Protein AF-A0A376W446-F1 (afdb_monomer_lite)

Radius of gyration: 25.81 Å; chains: 1; bounding box: 66×71×64 Å

InterPro domains:
  IPR004338 Ion-translocating oxidoreductase NqrB/RnfD [PF03116] (1-230)
  IPR004338 Ion-translocating oxidoreductase NqrB/RnfD [PTHR30578] (1-230)
  IPR011303 Ion-translocating oxidoreductase complex subunit RnfD, bacterial [TIGR01946] (1-230)

Secondary structure (DSSP, 8-state):
-HHHHHHIIIIITTGGGTSTT--SS-HHHHHHHHHHHH-HHHHS--PPPTTT-SS---HHHHHHHHHHSB-TT--BTTTTT-SSTT---SSHHHHHHHHHHTT--HHHHTTSGGG-STTTSTTHHHHHHHHHHHHHHHHHTTSS-THHHHHHHHHHHHHHHHHHHH-TTTS--HHHHHHSTTHHHIIIIITT-TTTS-SSHHHHHHHHHHHHHHHHHHHHHSSSS--TTT------THHHHHHHHHHHTTS-HHHHHHHHHT-HHHHHHHHHHHHHHTTSS------------

Foldseek 3Di:
DVVQLVCQLPVVQAVVQPHPLRGLARSNLRSVVVCCVVPVVVVWDAQDPPVQFPDDADPQQVVCCVPPQAGPVRDGPVNSRPRPPQQDTPKLLVSQQVCVVVVDWSVVSCPDQQNVDDQAGDPLQVVQVVLQVVLVVCVVVVVFDPLQLVLLLVLLLVLLCVVCVVCVRQGDHSSNSCRMDCSSVLSRPRQRPPSNAAPDSVSSNVLSNQLSVQQNCCSRPNPDPGRSSVRRDRSPCNVVVVVVVVVLVPDDPVVNVVVCVPDPVNVVPVVVVVVVVVVVPPPDDDDDDDDDD

Sequence (293 aa):
MVVLGTVFAVIIAKQLYGGLGQNPFNPAMIGYVVLLISFPVQMTSWLPPHEIAVNIPGFIDAIQVIFSGHTTSGGDMNTLRLGIDGISQATPLDTFKTSVRAGHSVEEIMQYPIYSGILAGAGWQWVNLAWLAGGVWLLWQKAIRWHIPLSFLVTLALCATLGWLFSPDTLAAPQIHLLSGATMLGAFFILTDPVTASTTNRGRLIFGALAGLLVWMIRSFGGYPDGVAFCRPAGEHHGSSDRLLHASARLRPSQRVNHAENYPKTRHYVGALCSGFNRVNCGHQPDDQNDNC

Structure (mmCIF, N/CA/C/O backbone):
data_AF-A0A376W446-F1
#
_entry.id   AF-A0A376W446-F1
#
loop_
_atom_site.group_PDB
_atom_site.id
_atom_site.type_symbol
_atom_site.label_atom_id
_atom_site.label_alt_id
_atom_site.label_comp_id
_atom_site.label_asym_id
_atom_site.label_entity_id
_atom_site.label_seq_id
_atom_site.pdbx_PDB_ins_code
_atom_site.Cartn_x
_atom_site.Cartn_y
_atom_site.Cartn_z
_atom_site.occupancy
_atom_site.B_iso_or_equiv
_atom_site.auth_seq_id
_atom_site.auth_comp_id
_atom_site.auth_asym_id
_atom_site.auth_atom_id
_atom_site.pdbx_PDB_model_num
ATOM 1 N N . MET A 1 1 ? 18.626 3.488 6.228 1.00 82.31 1 MET A N 1
ATOM 2 C CA . MET A 1 1 ? 17.169 3.729 6.097 1.00 82.31 1 MET A CA 1
ATOM 3 C C . MET A 1 1 ? 16.350 3.066 7.193 1.00 82.31 1 MET A C 1
ATOM 5 O O . MET A 1 1 ? 15.625 3.781 7.869 1.00 82.31 1 MET A O 1
ATOM 9 N N . VAL A 1 2 ? 16.501 1.758 7.444 1.00 84.31 2 VAL A N 1
ATOM 10 C CA . VAL A 1 2 ? 15.697 1.036 8.457 1.00 84.31 2 VAL A CA 1
ATOM 11 C C . VAL A 1 2 ? 15.763 1.679 9.847 1.00 84.31 2 VAL A C 1
ATOM 13 O O . VAL A 1 2 ? 14.719 1.968 10.416 1.00 84.31 2 VAL A O 1
ATOM 16 N N . VAL A 1 3 ? 16.964 1.981 10.357 1.00 89.38 3 VAL A N 1
ATOM 17 C CA . VAL A 1 3 ? 17.146 2.617 11.680 1.00 89.38 3 VAL A CA 1
ATOM 18 C C . VAL A 1 3 ? 16.434 3.968 11.770 1.00 89.38 3 VAL A C 1
ATOM 20 O O . VAL A 1 3 ? 15.767 4.264 12.751 1.00 89.38 3 VAL A O 1
ATOM 23 N N . LEU A 1 4 ? 16.538 4.790 10.728 1.00 88.88 4 LEU A N 1
ATOM 24 C CA . LEU A 1 4 ? 15.903 6.104 10.711 1.00 88.88 4 LEU A CA 1
ATOM 25 C C . LEU A 1 4 ? 14.373 5.965 10.653 1.00 88.88 4 LEU A C 1
ATOM 27 O O . LEU A 1 4 ? 13.668 6.600 11.431 1.00 88.88 4 LEU A O 1
ATOM 31 N N . GLY A 1 5 ? 13.858 5.059 9.817 1.00 87.06 5 GLY A N 1
ATOM 32 C CA . GLY A 1 5 ? 12.426 4.762 9.745 1.00 87.06 5 GLY A CA 1
ATOM 33 C C . GLY A 1 5 ? 11.851 4.246 11.066 1.00 87.06 5 GLY A C 1
ATOM 34 O O . GLY A 1 5 ? 10.783 4.693 11.482 1.00 87.06 5 GLY A O 1
ATOM 35 N N . THR A 1 6 ? 12.563 3.353 11.765 1.00 89.00 6 THR A N 1
ATOM 36 C CA . THR A 1 6 ? 12.122 2.835 13.070 1.00 89.00 6 THR A CA 1
ATOM 37 C C . THR A 1 6 ? 12.179 3.902 14.157 1.00 89.00 6 THR A C 1
ATOM 39 O O . THR A 1 6 ? 11.256 3.979 14.965 1.00 89.00 6 THR A O 1
ATOM 42 N N . VAL A 1 7 ? 13.195 4.767 14.156 1.00 92.00 7 VAL A N 1
ATOM 43 C CA . VAL A 1 7 ? 13.292 5.903 15.084 1.00 92.00 7 VAL A CA 1
ATOM 44 C C . VAL A 1 7 ? 12.100 6.847 14.918 1.00 92.00 7 VAL A C 1
ATOM 46 O O . VAL A 1 7 ? 11.432 7.156 15.903 1.00 92.00 7 VAL A O 1
ATOM 49 N N . PHE A 1 8 ? 11.760 7.245 13.690 1.00 87.50 8 PHE A N 1
ATOM 50 C CA . PHE A 1 8 ? 10.596 8.105 13.446 1.00 87.50 8 PHE A CA 1
ATOM 51 C C . PHE A 1 8 ? 9.272 7.409 13.793 1.00 87.50 8 PHE A C 1
ATOM 53 O O . PHE A 1 8 ? 8.418 8.003 14.455 1.00 87.50 8 PHE A O 1
ATOM 60 N N . ALA A 1 9 ? 9.112 6.138 13.417 1.00 86.19 9 ALA A N 1
ATOM 61 C CA . ALA A 1 9 ? 7.920 5.362 13.748 1.00 86.19 9 ALA A CA 1
ATOM 62 C C . ALA A 1 9 ? 7.725 5.210 15.267 1.00 86.19 9 ALA A C 1
ATOM 64 O O . ALA A 1 9 ? 6.616 5.336 15.777 1.00 86.19 9 ALA A O 1
ATOM 65 N N . VAL A 1 10 ? 8.789 4.932 16.020 1.00 87.12 10 VAL A N 1
ATOM 66 C CA . VAL A 1 10 ? 8.673 4.667 17.458 1.00 87.12 10 VAL A CA 1
ATOM 67 C C . VAL A 1 10 ? 8.651 5.964 18.256 1.00 87.12 10 VAL A C 1
ATOM 69 O O . VAL A 1 10 ? 7.738 6.164 19.051 1.00 87.12 10 VAL A O 1
ATOM 72 N N . ILE A 1 11 ? 9.621 6.854 18.063 1.00 88.25 11 ILE A N 1
ATOM 73 C CA . ILE A 1 11 ? 9.775 8.040 18.914 1.00 88.25 11 ILE A CA 1
ATOM 74 C C . ILE A 1 11 ? 8.699 9.076 18.582 1.00 88.25 11 ILE A C 1
ATOM 76 O O . ILE A 1 11 ? 7.951 9.494 19.465 1.00 88.25 11 ILE A O 1
ATOM 80 N N . ILE A 1 12 ? 8.574 9.446 17.307 1.00 84.44 12 ILE A N 1
ATOM 81 C CA . ILE A 1 12 ? 7.689 10.541 16.894 1.00 84.44 12 ILE A CA 1
ATOM 82 C C . ILE A 1 12 ? 6.244 10.064 16.783 1.00 84.44 12 ILE A C 1
ATOM 84 O O . ILE A 1 12 ? 5.348 10.661 17.369 1.00 84.44 12 ILE A O 1
ATOM 88 N N . ALA A 1 13 ? 5.999 8.969 16.063 1.00 81.50 13 ALA A N 1
ATOM 89 C CA . ALA A 1 13 ? 4.628 8.557 15.773 1.00 81.50 13 ALA A CA 1
ATOM 90 C C . ALA A 1 13 ? 3.937 7.801 16.922 1.00 81.50 13 ALA A C 1
ATOM 92 O O . ALA A 1 13 ? 2.707 7.769 16.968 1.00 81.50 13 ALA A O 1
ATOM 93 N N . LYS A 1 14 ? 4.697 7.193 17.844 1.00 82.69 14 LYS A N 1
ATOM 94 C CA . LYS A 1 14 ? 4.145 6.398 18.955 1.00 82.69 14 LYS A CA 1
ATOM 95 C C . LYS A 1 14 ? 4.403 7.011 20.332 1.00 82.69 14 LYS A C 1
ATOM 97 O O . LYS A 1 14 ? 3.458 7.179 21.098 1.00 82.69 14 LYS A O 1
ATOM 102 N N . GLN A 1 15 ? 5.649 7.330 20.686 1.00 84.50 15 GLN A N 1
ATOM 103 C CA . GLN A 1 15 ? 5.955 7.771 22.057 1.00 84.50 15 GLN A CA 1
ATOM 104 C C . GLN A 1 15 ? 5.449 9.187 22.358 1.00 84.50 15 GLN A C 1
ATOM 106 O O . GLN A 1 15 ? 4.972 9.431 23.464 1.00 84.50 15 GLN A O 1
ATOM 111 N N . LEU A 1 16 ? 5.450 10.090 21.373 1.00 83.12 16 LEU A N 1
ATOM 112 C CA . LEU A 1 16 ? 4.978 11.469 21.553 1.00 83.12 16 LEU A CA 1
ATOM 113 C C . LEU A 1 16 ? 3.492 11.560 21.956 1.00 83.12 16 LEU A C 1
ATOM 115 O O . LEU A 1 16 ? 3.094 12.492 22.649 1.00 83.12 16 LEU A O 1
ATOM 119 N N . TYR A 1 17 ? 2.682 10.566 21.581 1.00 76.44 17 TYR A N 1
ATOM 120 C CA . TYR A 1 17 ? 1.242 10.519 21.863 1.00 76.44 17 TYR A CA 1
ATOM 121 C C . TYR A 1 17 ? 0.873 9.690 23.105 1.00 76.44 17 TYR A C 1
ATOM 123 O O . TYR A 1 17 ? -0.304 9.420 23.338 1.00 76.44 17 TYR A O 1
ATOM 131 N N . GLY A 1 18 ? 1.854 9.297 23.924 1.00 71.56 18 GLY A N 1
ATOM 132 C CA . GLY A 1 18 ? 1.611 8.564 25.171 1.00 71.56 18 GLY A CA 1
ATOM 133 C C . GLY A 1 18 ? 1.673 7.038 25.049 1.00 71.56 18 GLY A C 1
ATOM 134 O O . GLY A 1 18 ? 1.246 6.337 25.964 1.00 71.56 18 GLY A O 1
ATOM 135 N N . GLY A 1 19 ? 2.225 6.501 23.954 1.00 74.56 19 GLY A N 1
ATOM 136 C CA . GLY A 1 19 ? 2.591 5.088 23.847 1.00 74.56 19 GLY A CA 1
ATOM 137 C C . GLY A 1 19 ? 1.508 4.167 23.268 1.00 74.56 19 GLY A C 1
ATOM 138 O O . GLY A 1 19 ? 0.759 4.521 22.362 1.00 74.56 19 GLY A O 1
ATOM 139 N N . LEU A 1 20 ? 1.479 2.904 23.713 1.00 69.25 20 LEU A N 1
ATOM 140 C CA . LEU A 1 20 ? 0.630 1.861 23.118 1.00 69.25 20 LEU A CA 1
ATOM 141 C C . LEU A 1 20 ? -0.869 2.154 23.321 1.00 69.25 20 LEU A C 1
ATOM 143 O O . LEU A 1 20 ? -1.362 2.155 24.443 1.00 69.25 20 LEU A O 1
ATOM 147 N N . GLY A 1 21 ? -1.602 2.338 22.218 1.00 64.44 21 GLY A N 1
ATOM 148 C CA . GLY A 1 21 ? -3.068 2.444 22.215 1.00 64.44 21 GLY A CA 1
ATOM 149 C C . GLY A 1 21 ? -3.639 3.866 22.189 1.00 64.44 21 GLY A C 1
ATOM 150 O O . GLY A 1 21 ? -4.860 4.006 22.172 1.00 64.44 21 GLY A O 1
ATOM 151 N N . GLN A 1 22 ? -2.794 4.903 22.156 1.00 68.94 22 GLN A N 1
ATOM 152 C CA . GLN A 1 22 ? -3.200 6.310 21.971 1.00 68.94 22 GLN A CA 1
ATOM 153 C C . GLN A 1 22 ? -2.717 6.900 20.633 1.00 68.94 22 GLN A C 1
ATOM 155 O O . GLN A 1 22 ? -2.776 8.109 20.425 1.00 68.94 22 GLN A O 1
ATOM 160 N N . ASN A 1 23 ? -2.245 6.056 19.710 1.00 71.19 23 ASN A N 1
ATOM 161 C CA . ASN A 1 23 ? -1.677 6.518 18.446 1.00 71.19 23 ASN A CA 1
ATOM 162 C C . ASN A 1 23 ? -2.791 6.990 17.496 1.00 71.19 23 ASN A C 1
ATOM 164 O O . ASN A 1 23 ? -3.633 6.172 17.118 1.00 71.19 23 ASN A O 1
ATOM 168 N N . PRO A 1 24 ? -2.784 8.261 17.052 1.00 68.56 24 PRO A N 1
ATOM 169 C CA . PRO A 1 24 ? -3.779 8.759 16.098 1.00 68.56 24 PRO A CA 1
ATOM 170 C C . PRO A 1 24 ? -3.654 8.111 14.704 1.00 68.56 24 PRO A C 1
ATOM 172 O O . PRO A 1 24 ? -4.623 8.058 13.948 1.00 68.56 24 PRO A O 1
ATOM 175 N N . PHE A 1 25 ? -2.473 7.582 14.369 1.00 74.06 25 PHE A N 1
ATOM 176 C CA . PHE A 1 25 ? -2.138 6.994 13.068 1.00 74.06 25 PHE A CA 1
ATOM 177 C C . PHE A 1 25 ? -1.326 5.704 13.221 1.00 74.06 25 PHE A C 1
ATOM 179 O O . PHE A 1 25 ? -0.836 5.407 14.311 1.00 74.06 25 PHE A O 1
ATOM 186 N N . ASN A 1 26 ? -1.128 4.958 12.121 1.00 81.19 26 ASN A N 1
ATOM 187 C CA . ASN A 1 26 ? -0.193 3.827 12.122 1.00 81.19 26 ASN A CA 1
ATOM 188 C C . ASN A 1 26 ? 1.234 4.347 12.323 1.00 81.19 26 ASN A C 1
ATOM 190 O O . ASN A 1 26 ? 1.737 5.033 11.426 1.00 81.19 26 ASN A O 1
ATOM 194 N N . PRO A 1 27 ? 1.941 3.971 13.395 1.00 83.50 27 PRO A N 1
ATOM 195 C CA . PRO A 1 27 ? 3.332 4.372 13.538 1.00 83.50 27 PRO A CA 1
ATOM 196 C C . PRO A 1 27 ? 4.217 3.795 12.428 1.00 83.50 27 PRO A C 1
ATOM 198 O O . PRO A 1 27 ? 5.101 4.485 11.926 1.00 83.50 27 PRO A O 1
ATOM 201 N N . ALA A 1 28 ? 3.941 2.561 11.988 1.00 83.94 28 ALA A N 1
ATOM 202 C CA . ALA A 1 28 ? 4.702 1.912 10.924 1.00 83.94 28 ALA A CA 1
ATOM 203 C C . ALA A 1 28 ? 4.518 2.623 9.575 1.00 83.94 28 ALA A C 1
ATOM 205 O O . ALA A 1 28 ? 5.498 2.854 8.867 1.00 83.94 28 ALA A O 1
ATOM 206 N N . MET A 1 29 ? 3.288 3.042 9.245 1.00 84.44 29 MET A N 1
ATOM 207 C CA . MET A 1 29 ? 3.048 3.776 7.996 1.00 84.44 29 MET A CA 1
ATOM 208 C C . MET A 1 29 ? 3.627 5.186 8.038 1.00 84.44 29 MET A C 1
ATOM 210 O O . MET A 1 29 ? 4.120 5.639 7.014 1.00 84.44 29 MET A O 1
ATOM 214 N N . ILE A 1 30 ? 3.643 5.857 9.197 1.00 84.25 30 ILE A N 1
ATOM 215 C CA . ILE A 1 30 ? 4.326 7.154 9.324 1.00 84.25 30 ILE A CA 1
ATOM 216 C C . ILE A 1 30 ? 5.824 6.998 9.043 1.00 84.25 30 ILE A C 1
ATOM 218 O O . ILE A 1 30 ? 6.370 7.758 8.248 1.00 84.25 30 ILE A O 1
ATOM 222 N N . GLY A 1 31 ? 6.480 5.991 9.630 1.00 86.00 31 GLY A N 1
ATOM 223 C CA . GLY A 1 31 ? 7.891 5.713 9.343 1.00 86.00 31 GLY A CA 1
ATOM 224 C C . GLY A 1 31 ? 8.146 5.450 7.856 1.00 86.00 31 GLY A C 1
ATOM 225 O O . GLY A 1 31 ? 9.087 5.996 7.284 1.00 86.00 31 GLY A O 1
ATOM 226 N N . TYR A 1 32 ? 7.275 4.672 7.209 1.00 84.94 32 TYR A N 1
ATOM 227 C CA . TYR A 1 32 ? 7.354 4.409 5.771 1.00 84.94 32 TYR A CA 1
ATOM 228 C C . TYR A 1 32 ? 7.156 5.675 4.919 1.00 84.94 32 TYR A C 1
ATOM 230 O O . TYR A 1 32 ? 7.935 5.912 3.999 1.00 84.94 32 TYR A O 1
ATOM 238 N N . VAL A 1 33 ? 6.174 6.523 5.246 1.00 84.12 33 VAL A N 1
ATOM 239 C CA . VAL A 1 33 ? 5.921 7.794 4.544 1.00 84.12 33 VAL A CA 1
ATOM 240 C C . VAL A 1 33 ? 7.113 8.745 4.663 1.00 84.12 33 VAL A C 1
ATOM 242 O O . VAL A 1 33 ? 7.515 9.341 3.667 1.00 84.12 33 VAL A O 1
ATOM 245 N N . VAL A 1 34 ? 7.722 8.851 5.847 1.00 87.19 34 VAL A N 1
ATOM 246 C CA . VAL A 1 34 ? 8.932 9.665 6.046 1.00 87.19 34 VAL A CA 1
ATOM 247 C C . VAL A 1 34 ? 10.063 9.176 5.144 1.00 87.19 34 VAL A C 1
ATOM 249 O O . VAL A 1 34 ? 10.691 9.979 4.460 1.00 87.19 34 VAL A O 1
ATOM 252 N N . LEU A 1 35 ? 10.293 7.861 5.076 1.00 87.50 35 LEU A N 1
ATOM 253 C CA . LEU A 1 35 ? 11.325 7.308 4.199 1.00 87.50 35 LEU A CA 1
ATOM 254 C C . LEU A 1 35 ? 11.019 7.533 2.714 1.00 87.50 35 LEU A C 1
ATOM 256 O O . LEU A 1 35 ? 11.934 7.864 1.966 1.00 87.50 35 LEU A O 1
ATOM 260 N N . LEU A 1 36 ? 9.759 7.406 2.291 1.00 82.12 36 LEU A N 1
ATOM 261 C CA . LEU A 1 36 ? 9.356 7.678 0.909 1.00 82.12 36 LEU A CA 1
ATOM 262 C C . LEU A 1 36 ? 9.586 9.134 0.491 1.00 82.12 36 LEU A C 1
ATOM 264 O O . LEU A 1 36 ? 9.953 9.384 -0.653 1.00 82.12 36 LEU A O 1
ATOM 268 N N . ILE A 1 37 ? 9.349 10.089 1.392 1.00 83.25 37 ILE A N 1
ATOM 269 C CA . ILE A 1 37 ? 9.514 11.518 1.098 1.00 83.25 37 ILE A CA 1
ATOM 270 C C . ILE A 1 37 ? 10.992 11.915 1.159 1.00 83.25 37 ILE A C 1
ATOM 272 O O . ILE A 1 37 ? 11.467 12.646 0.295 1.00 83.25 37 ILE A O 1
ATOM 276 N N . SER A 1 38 ? 11.727 11.440 2.167 1.00 86.06 38 SER A N 1
ATOM 277 C CA . SER A 1 38 ? 13.120 11.840 2.391 1.00 86.06 38 SER A CA 1
ATOM 278 C C . SER A 1 38 ? 14.129 11.075 1.531 1.00 86.06 38 SER A C 1
ATOM 280 O O . SER A 1 38 ? 15.177 11.626 1.206 1.00 86.06 38 SER A O 1
ATOM 282 N N . PHE A 1 39 ? 13.839 9.824 1.162 1.00 86.75 39 PHE A N 1
ATOM 283 C CA . PHE A 1 39 ? 14.759 8.935 0.439 1.00 86.75 39 PHE A CA 1
ATOM 284 C C . PHE A 1 39 ? 14.066 8.195 -0.723 1.00 86.75 39 PHE A C 1
ATOM 286 O O . PHE A 1 39 ? 14.075 6.961 -0.765 1.00 86.75 39 PHE A O 1
ATOM 293 N N . PRO A 1 40 ? 13.451 8.920 -1.680 1.00 78.31 40 PRO A N 1
ATOM 294 C CA . PRO A 1 40 ? 12.647 8.312 -2.740 1.00 78.31 40 PRO A CA 1
ATOM 295 C C . PRO A 1 40 ? 13.469 7.375 -3.631 1.00 78.31 40 PRO A C 1
ATOM 297 O O . PRO A 1 40 ? 13.045 6.252 -3.873 1.00 78.31 40 PRO A O 1
ATOM 300 N N . VAL A 1 41 ? 14.677 7.787 -4.038 1.00 76.69 41 VAL A N 1
ATOM 301 C CA . VAL A 1 41 ? 15.550 7.016 -4.945 1.00 76.69 41 VAL A CA 1
ATOM 302 C C . VAL A 1 41 ? 15.883 5.638 -4.372 1.00 76.69 41 VAL A C 1
ATOM 304 O O . VAL A 1 41 ? 15.856 4.633 -5.075 1.00 76.69 41 VAL A O 1
ATOM 307 N N . GLN A 1 42 ? 16.181 5.573 -3.074 1.00 78.88 42 GLN A N 1
ATOM 308 C CA . GLN A 1 42 ? 16.522 4.321 -2.405 1.00 78.88 42 GLN A CA 1
ATOM 309 C C . GLN A 1 42 ? 15.292 3.425 -2.196 1.00 78.88 42 GLN A C 1
ATOM 311 O O . GLN A 1 42 ? 15.437 2.208 -2.151 1.00 78.88 42 GLN A O 1
ATOM 316 N N . MET A 1 43 ? 14.094 4.00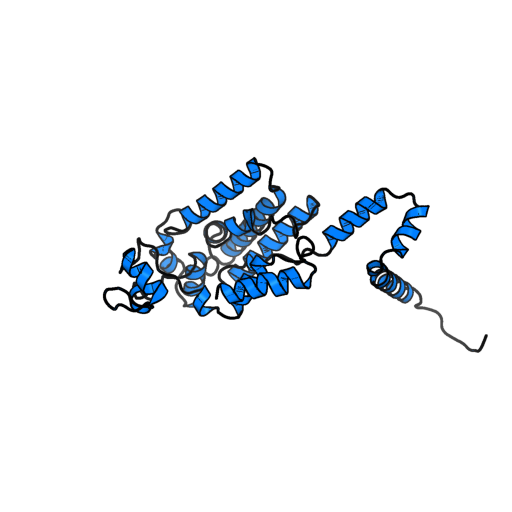7 -2.081 1.00 77.44 43 MET A N 1
ATOM 317 C CA . MET A 1 43 ? 12.831 3.276 -1.906 1.00 77.44 43 MET A CA 1
ATOM 318 C C . MET A 1 43 ? 12.235 2.768 -3.229 1.00 77.44 43 MET A C 1
ATOM 320 O O . MET A 1 43 ? 11.369 1.893 -3.212 1.00 77.44 43 MET A O 1
ATOM 324 N N . THR A 1 44 ? 12.689 3.296 -4.367 1.00 72.06 44 THR A N 1
ATOM 325 C CA . THR A 1 44 ? 12.252 2.887 -5.711 1.00 72.06 44 THR A CA 1
ATOM 326 C C . THR A 1 44 ? 13.315 2.100 -6.480 1.00 72.06 44 THR A C 1
ATOM 328 O O . THR A 1 44 ? 13.089 1.747 -7.632 1.00 72.06 44 THR A O 1
ATOM 331 N N . SER A 1 45 ? 14.458 1.781 -5.862 1.00 69.56 45 SER A N 1
ATOM 332 C CA . SER A 1 45 ? 15.497 0.938 -6.469 1.00 69.56 45 SER A CA 1
ATOM 333 C C . SER A 1 45 ? 15.187 -0.544 -6.228 1.00 69.56 45 SER A C 1
ATOM 335 O O . SER A 1 45 ? 15.304 -1.016 -5.093 1.00 69.56 45 SER A O 1
ATOM 337 N N . TRP A 1 46 ? 14.861 -1.287 -7.289 1.00 70.00 46 TRP A N 1
ATOM 338 C CA . TRP A 1 46 ? 14.530 -2.715 -7.221 1.00 70.00 46 TRP A CA 1
ATOM 339 C C . TRP A 1 46 ? 15.382 -3.536 -8.186 1.00 70.00 46 TRP A C 1
ATOM 341 O O . TRP A 1 46 ? 15.770 -3.059 -9.251 1.00 70.00 46 TRP A O 1
ATOM 351 N N . LEU A 1 47 ? 15.685 -4.779 -7.803 1.00 71.12 47 LEU A N 1
ATOM 352 C CA . LEU A 1 47 ? 16.259 -5.751 -8.731 1.00 71.12 47 LEU A CA 1
ATOM 353 C C . LEU A 1 47 ? 15.133 -6.373 -9.572 1.00 71.12 47 LEU A C 1
ATOM 355 O O . LEU A 1 47 ? 14.036 -6.586 -9.044 1.00 71.12 47 LEU A O 1
ATOM 359 N N . PRO A 1 48 ? 15.383 -6.678 -10.857 1.00 69.12 48 PRO A N 1
ATOM 360 C CA . PRO A 1 48 ? 14.401 -7.348 -11.696 1.00 69.12 48 PRO A CA 1
ATOM 361 C C . PRO A 1 48 ? 14.069 -8.755 -11.159 1.00 69.12 48 PRO A C 1
ATOM 363 O O . PRO A 1 48 ? 14.908 -9.385 -10.506 1.00 69.12 48 PRO A O 1
ATOM 366 N N . PRO A 1 49 ? 12.860 -9.281 -11.438 1.00 67.62 49 PRO A N 1
ATOM 367 C CA . PRO A 1 49 ? 12.517 -10.667 -11.134 1.00 67.62 49 PRO A CA 1
ATOM 368 C C . PRO A 1 49 ? 13.508 -11.650 -11.769 1.00 67.62 49 PRO A C 1
ATOM 370 O O . PRO A 1 49 ? 13.999 -11.407 -12.868 1.00 67.62 49 PRO A O 1
ATOM 373 N N . HIS A 1 50 ? 13.743 -12.791 -11.113 1.00 68.50 50 HIS A N 1
ATOM 374 C CA . HIS A 1 50 ? 14.702 -13.814 -11.561 1.00 68.50 50 HIS A CA 1
ATOM 375 C C . HIS A 1 50 ? 14.474 -14.285 -13.006 1.00 68.50 50 HIS A C 1
ATOM 377 O O . HIS A 1 50 ? 15.432 -14.607 -13.693 1.00 68.50 50 HIS A O 1
ATOM 383 N N . GLU A 1 51 ? 13.224 -14.299 -13.475 1.00 65.50 51 GLU A N 1
ATOM 384 C CA . GLU A 1 51 ? 12.864 -14.711 -14.840 1.00 65.50 51 GLU A CA 1
ATOM 385 C C . GLU A 1 51 ? 13.311 -13.710 -15.922 1.00 65.50 51 GLU A C 1
ATOM 387 O O . GLU A 1 51 ? 13.408 -14.070 -17.090 1.00 65.50 51 GLU A O 1
ATOM 392 N N . ILE A 1 52 ? 13.581 -12.459 -15.538 1.00 64.94 52 ILE A N 1
ATOM 393 C CA . ILE A 1 52 ? 13.934 -11.344 -16.434 1.00 64.94 52 ILE A CA 1
ATOM 394 C C . ILE A 1 52 ? 15.372 -10.857 -16.146 1.00 64.94 52 ILE A C 1
ATOM 396 O O . ILE A 1 52 ? 15.941 -10.062 -16.893 1.00 64.94 52 ILE A O 1
ATOM 400 N N . ALA A 1 53 ? 15.985 -11.324 -15.055 1.00 67.12 53 ALA A N 1
ATOM 401 C CA . ALA A 1 53 ? 17.317 -10.919 -14.637 1.00 67.12 53 ALA A CA 1
ATOM 402 C C . ALA A 1 53 ? 18.395 -11.512 -15.557 1.00 67.12 53 ALA A C 1
ATOM 404 O O . ALA A 1 53 ? 18.515 -12.726 -15.699 1.00 67.12 53 ALA A O 1
ATOM 405 N N . VAL A 1 54 ? 19.226 -10.641 -16.136 1.00 65.00 54 VAL A N 1
ATOM 406 C CA . VAL A 1 54 ? 20.374 -11.040 -16.973 1.00 65.00 54 VAL A CA 1
ATOM 407 C C . VAL A 1 54 ? 21.487 -11.669 -16.129 1.00 65.00 54 VAL A C 1
ATOM 409 O O . VAL A 1 54 ? 22.134 -12.618 -16.561 1.00 65.00 54 VAL A O 1
ATOM 412 N N . ASN A 1 55 ? 21.686 -11.166 -14.908 1.00 68.38 55 ASN A N 1
ATOM 413 C CA . ASN A 1 55 ? 22.660 -11.678 -13.949 1.00 68.38 55 ASN A CA 1
ATOM 414 C C . ASN A 1 55 ? 21.930 -12.123 -12.681 1.00 68.38 55 ASN A C 1
ATOM 416 O O . ASN A 1 55 ? 21.310 -11.303 -12.004 1.00 68.38 55 ASN A O 1
ATOM 420 N N . ILE A 1 56 ? 22.010 -13.414 -12.355 1.00 69.81 56 ILE A N 1
ATOM 421 C CA . ILE A 1 56 ? 21.393 -13.986 -11.155 1.00 69.81 56 ILE A CA 1
ATOM 422 C C . ILE A 1 56 ? 22.465 -14.026 -10.058 1.00 69.81 56 ILE A C 1
ATOM 424 O O . ILE A 1 56 ? 23.380 -14.847 -10.155 1.00 69.81 56 ILE A O 1
ATOM 428 N N . PRO A 1 57 ? 22.407 -13.154 -9.032 1.00 72.12 57 PRO A N 1
ATOM 429 C CA . PRO A 1 57 ? 23.382 -13.194 -7.952 1.00 72.12 57 PRO A CA 1
ATOM 430 C C . PRO A 1 57 ? 23.216 -14.492 -7.157 1.00 72.12 57 PRO A C 1
ATOM 432 O O . PRO A 1 57 ? 22.117 -14.828 -6.710 1.00 72.12 57 PRO A O 1
ATOM 435 N N . GLY A 1 58 ? 24.314 -15.224 -6.962 1.00 79.81 58 GLY A N 1
ATOM 436 C CA . GLY A 1 58 ? 24.329 -16.365 -6.055 1.00 79.81 58 GLY A CA 1
ATOM 437 C C . GLY A 1 58 ? 24.140 -15.927 -4.599 1.00 79.81 58 GLY A C 1
ATOM 438 O O . GLY A 1 58 ? 24.268 -14.753 -4.253 1.00 79.81 58 GLY A O 1
ATOM 439 N N . PHE A 1 59 ? 23.889 -16.882 -3.701 1.00 82.19 59 PHE A N 1
ATOM 440 C CA . PHE A 1 59 ? 23.726 -16.598 -2.267 1.00 82.1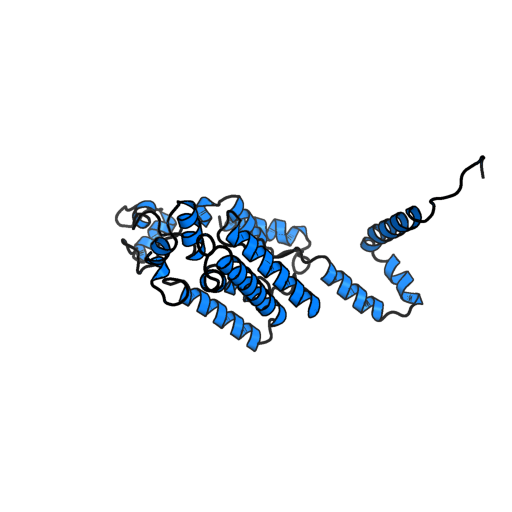9 59 PHE A CA 1
ATOM 441 C C . PHE A 1 59 ? 24.928 -15.845 -1.663 1.00 82.19 59 PHE A C 1
ATOM 443 O O . PHE A 1 59 ? 24.755 -14.912 -0.881 1.00 82.19 59 PHE A O 1
ATOM 450 N N . ILE A 1 60 ? 26.147 -16.223 -2.059 1.00 82.94 60 ILE A N 1
ATOM 451 C CA . ILE A 1 60 ? 27.383 -15.582 -1.590 1.00 82.94 60 ILE A CA 1
ATOM 452 C C . ILE A 1 60 ? 27.529 -14.166 -2.157 1.00 82.94 60 ILE A C 1
ATOM 454 O O . ILE A 1 60 ? 27.872 -13.251 -1.411 1.00 82.94 60 ILE A O 1
ATOM 458 N N . ASP A 1 61 ? 27.180 -13.960 -3.428 1.00 78.38 61 ASP A N 1
ATOM 459 C CA . ASP A 1 61 ? 27.181 -12.629 -4.041 1.00 78.38 61 ASP A CA 1
ATOM 460 C C . ASP A 1 61 ? 26.166 -11.701 -3.376 1.00 78.38 61 ASP A C 1
ATOM 462 O O . ASP A 1 61 ? 26.465 -10.532 -3.155 1.00 78.38 61 ASP A O 1
ATOM 466 N N . ALA A 1 62 ? 24.994 -12.214 -2.989 1.00 80.44 62 ALA A N 1
ATOM 467 C CA . ALA A 1 62 ? 23.995 -11.433 -2.267 1.00 80.44 62 ALA A CA 1
ATOM 468 C C . ALA A 1 62 ? 24.526 -10.949 -0.908 1.00 80.44 62 ALA A C 1
ATOM 470 O O . ALA A 1 62 ? 24.355 -9.780 -0.563 1.00 80.44 62 ALA A O 1
ATOM 471 N N . ILE A 1 63 ? 25.211 -11.816 -0.155 1.00 83.06 63 ILE A N 1
ATOM 472 C CA . ILE A 1 63 ? 25.830 -11.440 1.124 1.00 83.06 63 ILE A CA 1
ATOM 473 C C . ILE A 1 63 ? 26.907 -10.377 0.906 1.00 83.06 63 ILE A C 1
ATOM 475 O O . ILE A 1 63 ? 26.918 -9.369 1.612 1.00 83.06 63 ILE A O 1
ATOM 479 N N . GLN A 1 64 ? 27.796 -10.571 -0.070 1.00 83.19 64 GLN A N 1
ATOM 480 C CA . GLN A 1 64 ? 28.849 -9.596 -0.344 1.00 83.19 64 GLN A CA 1
ATOM 481 C C . GLN A 1 64 ? 28.261 -8.254 -0.783 1.00 83.19 64 GLN A C 1
ATOM 483 O O . GLN A 1 64 ? 28.572 -7.240 -0.173 1.00 83.19 64 GLN A O 1
ATOM 488 N N . VAL A 1 65 ? 27.289 -8.230 -1.694 1.00 80.62 65 VAL A N 1
ATOM 489 C CA . VAL A 1 65 ? 26.620 -6.987 -2.108 1.00 80.62 65 VAL A CA 1
ATOM 490 C C . VAL A 1 65 ? 25.966 -6.254 -0.929 1.00 80.62 65 VAL A C 1
ATOM 492 O O . VAL A 1 65 ? 25.997 -5.026 -0.893 1.00 80.62 65 VAL A O 1
ATOM 495 N N . ILE A 1 66 ? 25.419 -6.967 0.061 1.00 80.44 66 ILE A N 1
ATOM 496 C CA . ILE A 1 66 ? 24.821 -6.348 1.256 1.00 80.44 66 ILE A CA 1
ATOM 497 C C . ILE A 1 66 ? 25.870 -5.643 2.131 1.00 80.44 66 ILE A C 1
ATOM 499 O O . ILE A 1 66 ? 25.582 -4.575 2.673 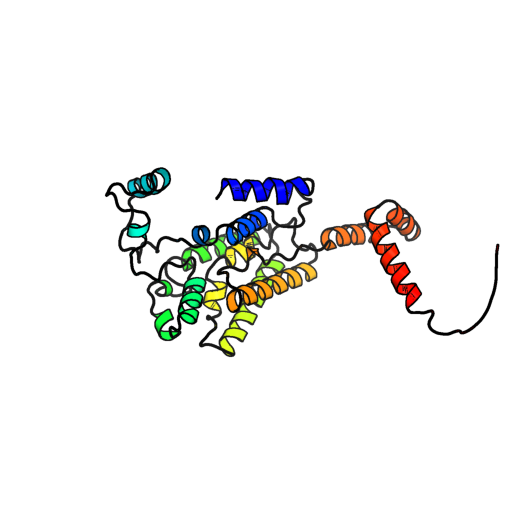1.00 80.44 66 ILE A O 1
ATOM 503 N N . PHE A 1 67 ? 27.063 -6.225 2.291 1.00 82.69 67 PHE A N 1
ATOM 504 C CA . PHE A 1 67 ? 28.077 -5.720 3.227 1.00 82.69 67 PHE A CA 1
ATOM 505 C C . PHE A 1 67 ? 29.174 -4.872 2.575 1.00 82.69 67 PHE A C 1
ATOM 507 O O . PHE A 1 67 ? 29.642 -3.917 3.191 1.00 82.69 67 PHE A O 1
ATOM 514 N N . SER A 1 68 ? 29.593 -5.209 1.358 1.00 78.56 68 SER A N 1
ATOM 515 C CA . SER A 1 68 ? 30.662 -4.534 0.618 1.00 78.56 68 SER A CA 1
ATOM 516 C C . SER A 1 68 ? 30.156 -3.709 -0.565 1.00 78.56 68 SER A C 1
ATOM 518 O O . SER A 1 68 ? 30.907 -2.886 -1.071 1.00 78.56 68 SER A O 1
ATOM 520 N N . GLY A 1 69 ? 28.906 -3.893 -1.010 1.00 73.44 69 GLY A N 1
ATOM 521 C CA . GLY A 1 69 ? 28.356 -3.198 -2.183 1.00 73.44 69 GLY A CA 1
ATOM 522 C C . GLY A 1 69 ? 28.802 -3.770 -3.535 1.00 73.44 69 GLY A C 1
ATOM 523 O O . GLY A 1 69 ? 28.336 -3.298 -4.573 1.00 73.44 69 GLY A O 1
ATOM 524 N N . HIS A 1 70 ? 29.643 -4.809 -3.525 1.00 77.38 70 HIS A N 1
ATOM 525 C CA . HIS A 1 70 ? 30.211 -5.451 -4.711 1.00 77.38 70 HIS A CA 1
ATOM 526 C C . HIS A 1 70 ? 29.956 -6.964 -4.684 1.00 77.38 70 HIS A C 1
ATOM 528 O O . HIS A 1 70 ? 29.907 -7.579 -3.618 1.00 77.38 70 HIS A O 1
ATOM 534 N N . THR A 1 71 ? 29.790 -7.566 -5.860 1.00 76.00 71 THR A N 1
ATOM 535 C CA . THR A 1 71 ? 29.717 -9.031 -6.023 1.00 76.00 71 THR A CA 1
ATOM 536 C C . THR A 1 71 ? 31.103 -9.675 -5.938 1.00 76.00 71 THR A C 1
ATOM 538 O O . THR A 1 71 ? 32.120 -8.989 -6.068 1.00 76.00 71 THR A O 1
ATOM 541 N N . THR A 1 72 ? 31.162 -11.004 -5.797 1.00 72.31 72 THR A N 1
ATOM 542 C CA . THR A 1 72 ? 32.435 -11.752 -5.749 1.00 72.31 72 THR A CA 1
ATOM 543 C C . THR A 1 72 ? 33.229 -11.617 -7.053 1.00 72.31 72 THR A C 1
ATOM 545 O O . THR A 1 72 ? 34.454 -11.715 -7.060 1.00 72.31 72 THR A O 1
ATOM 548 N N . SER A 1 73 ? 32.538 -11.350 -8.164 1.00 71.69 73 SER A N 1
ATOM 549 C CA . SER A 1 73 ? 33.108 -11.084 -9.488 1.00 71.69 73 SER A CA 1
ATOM 550 C C . SER A 1 73 ? 33.503 -9.617 -9.719 1.00 71.69 73 SER A C 1
ATOM 552 O O . SER A 1 73 ? 33.953 -9.279 -10.812 1.00 71.69 73 SER A O 1
ATOM 554 N N . GLY A 1 74 ? 33.353 -8.738 -8.719 1.00 70.00 74 GLY A N 1
ATOM 555 C CA . GLY A 1 74 ? 33.665 -7.308 -8.826 1.00 70.00 74 GLY A CA 1
ATOM 556 C C . GLY A 1 74 ? 32.612 -6.482 -9.574 1.00 70.00 74 GLY A C 1
ATOM 557 O O . GLY A 1 74 ? 32.838 -5.309 -9.847 1.00 70.00 74 GLY A O 1
ATOM 558 N N . GLY A 1 75 ? 31.460 -7.068 -9.907 1.00 69.38 75 GLY A N 1
ATOM 559 C CA . GLY A 1 75 ? 30.321 -6.337 -10.452 1.00 69.38 75 GLY A CA 1
ATOM 560 C C . GLY A 1 75 ? 29.663 -5.460 -9.387 1.00 69.38 75 GLY A C 1
ATOM 561 O O . GLY A 1 75 ? 29.284 -5.949 -8.317 1.00 69.38 75 GLY A O 1
ATOM 562 N N . ASP A 1 76 ? 29.512 -4.174 -9.695 1.00 69.75 76 ASP A N 1
ATOM 563 C CA . ASP A 1 76 ? 28.828 -3.198 -8.849 1.00 69.75 76 ASP A CA 1
ATOM 564 C C . ASP A 1 76 ? 27.316 -3.411 -8.855 1.00 69.75 76 ASP A C 1
ATOM 566 O O . ASP A 1 76 ? 26.738 -3.960 -9.796 1.00 69.75 76 ASP A O 1
ATOM 570 N N . MET A 1 77 ? 26.642 -2.854 -7.852 1.00 66.56 77 MET A N 1
ATOM 571 C CA . MET A 1 77 ? 25.182 -2.843 -7.742 1.00 66.56 77 MET A CA 1
ATOM 572 C C . MET A 1 77 ? 24.474 -2.295 -9.004 1.00 66.56 77 MET A C 1
ATOM 574 O O . MET A 1 77 ? 23.330 -2.649 -9.265 1.00 66.56 77 MET A O 1
ATOM 578 N N . ASN A 1 78 ? 25.145 -1.471 -9.819 1.00 67.94 78 ASN A N 1
ATOM 579 C CA . ASN A 1 78 ? 24.639 -1.018 -11.121 1.00 67.94 78 ASN A CA 1
ATOM 580 C C . ASN A 1 78 ? 24.712 -2.093 -12.216 1.00 67.94 78 ASN A C 1
ATOM 582 O O . ASN A 1 78 ? 23.814 -2.173 -13.040 1.00 67.94 78 ASN A O 1
ATOM 586 N N . THR A 1 79 ? 25.708 -2.976 -12.205 1.00 67.25 79 THR A N 1
ATOM 587 C CA . THR A 1 79 ? 25.830 -4.069 -13.192 1.00 67.25 79 THR A CA 1
ATOM 588 C C . THR A 1 79 ? 24.775 -5.160 -13.005 1.00 67.25 79 THR A C 1
ATOM 590 O O . THR A 1 79 ? 24.277 -5.717 -13.979 1.00 67.25 79 THR A O 1
ATOM 593 N N . LEU A 1 80 ? 24.350 -5.393 -11.760 1.00 65.12 80 LEU A N 1
ATOM 594 C CA . LEU A 1 80 ? 23.185 -6.227 -11.440 1.00 65.12 80 LEU A CA 1
ATOM 595 C C . LEU A 1 80 ? 21.856 -5.576 -11.863 1.00 65.12 80 LEU A C 1
ATOM 597 O O . LEU A 1 80 ? 20.855 -6.273 -12.013 1.00 65.12 80 LEU A O 1
ATOM 601 N N . ARG A 1 81 ? 21.841 -4.249 -12.050 1.00 64.56 81 ARG A N 1
ATOM 602 C CA . ARG A 1 81 ? 20.681 -3.488 -12.541 1.00 64.56 81 ARG A CA 1
ATOM 603 C C . ARG A 1 81 ? 20.637 -3.381 -14.068 1.00 64.56 81 ARG A C 1
ATOM 605 O O . ARG A 1 81 ? 19.539 -3.294 -14.598 1.00 64.56 81 ARG A O 1
ATOM 612 N N . LEU A 1 82 ? 21.786 -3.438 -14.755 1.00 55.91 82 LEU A N 1
ATOM 613 C CA . LEU A 1 82 ? 21.969 -3.265 -16.212 1.00 55.91 82 LEU A CA 1
ATOM 614 C C . LEU A 1 82 ? 21.412 -4.419 -17.084 1.00 55.91 82 LEU A C 1
ATOM 616 O O . LEU A 1 82 ? 21.919 -4.707 -18.167 1.00 55.91 82 LEU A O 1
ATOM 620 N N . GLY A 1 83 ? 20.349 -5.088 -16.638 1.00 53.88 83 GLY A N 1
ATOM 621 C CA . GLY A 1 83 ? 19.493 -5.892 -17.504 1.00 53.88 83 GLY A CA 1
ATOM 622 C C . GLY A 1 83 ? 18.320 -5.042 -17.982 1.00 53.88 83 GLY A C 1
ATOM 623 O O . GLY A 1 83 ? 17.438 -4.754 -17.183 1.00 53.88 83 GLY A O 1
ATOM 624 N N . ILE A 1 84 ? 18.328 -4.661 -19.265 1.00 46.53 84 ILE A N 1
ATOM 625 C CA . ILE A 1 84 ? 17.280 -3.888 -19.964 1.00 46.53 84 ILE A CA 1
ATOM 626 C C . ILE A 1 84 ? 16.862 -2.634 -19.164 1.00 46.53 84 ILE A C 1
ATOM 628 O O . ILE A 1 84 ? 15.844 -2.619 -18.465 1.00 46.53 84 ILE A O 1
ATOM 632 N N . ASP A 1 85 ? 17.683 -1.583 -19.281 1.00 47.50 85 ASP A N 1
ATOM 633 C CA . ASP A 1 85 ? 17.463 -0.238 -18.731 1.00 47.50 85 ASP A CA 1
ATOM 634 C C . ASP A 1 85 ? 16.035 0.265 -19.019 1.00 47.50 85 ASP A C 1
ATOM 636 O O . ASP A 1 85 ? 15.731 0.737 -20.114 1.00 47.50 85 ASP A O 1
ATOM 640 N N . GLY A 1 86 ? 15.152 0.156 -18.020 1.00 49.03 86 GLY A N 1
ATOM 641 C CA . GLY A 1 86 ? 13.800 0.727 -18.047 1.00 49.03 86 GLY A CA 1
ATOM 642 C C . GLY A 1 86 ? 12.690 -0.133 -17.435 1.00 49.03 86 GLY A C 1
ATOM 643 O O . GLY A 1 86 ? 11.640 0.409 -17.097 1.00 49.03 86 GLY A O 1
ATOM 644 N N . ILE A 1 87 ? 12.894 -1.444 -17.244 1.00 50.66 87 ILE A N 1
ATOM 645 C CA . ILE A 1 87 ? 11.786 -2.365 -16.891 1.00 50.66 87 ILE A CA 1
ATOM 646 C C . ILE A 1 87 ? 11.762 -2.764 -15.398 1.00 50.66 87 ILE A C 1
ATOM 648 O O . ILE A 1 87 ? 10.760 -3.284 -14.906 1.00 50.66 87 ILE A O 1
ATOM 652 N N . SER A 1 88 ? 12.802 -2.462 -14.616 1.00 52.25 88 SER A N 1
ATOM 653 C CA . SER A 1 88 ? 12.843 -2.752 -13.172 1.00 52.25 88 SER A CA 1
ATOM 654 C C . SER A 1 88 ? 12.184 -1.655 -12.316 1.00 52.25 88 SER A C 1
ATOM 656 O O . SER A 1 88 ? 12.847 -0.949 -11.561 1.00 52.25 88 SER A O 1
ATOM 658 N N . GLN A 1 89 ? 10.857 -1.507 -12.396 1.00 62.09 89 GLN A N 1
ATOM 659 C CA . GLN A 1 89 ? 10.117 -0.702 -11.407 1.00 62.09 89 GLN A CA 1
ATOM 660 C C . GLN A 1 89 ? 9.635 -1.546 -10.226 1.00 62.09 89 GLN A C 1
ATOM 662 O O . GLN A 1 89 ? 9.535 -2.772 -10.299 1.00 62.09 89 GLN A O 1
ATOM 667 N N . ALA A 1 90 ? 9.282 -0.858 -9.138 1.00 63.03 90 ALA A N 1
ATOM 668 C CA . ALA A 1 90 ? 8.800 -1.463 -7.900 1.00 63.03 90 ALA A CA 1
ATOM 669 C C . ALA A 1 90 ? 7.598 -2.385 -8.122 1.00 63.03 90 ALA A C 1
ATOM 671 O O . ALA A 1 90 ? 7.471 -3.422 -7.475 1.00 63.03 90 ALA A O 1
ATOM 672 N N . THR A 1 91 ? 6.696 -1.990 -9.027 1.00 75.50 91 THR A N 1
ATOM 673 C CA . THR A 1 91 ? 5.446 -2.703 -9.287 1.00 75.50 91 THR A CA 1
ATOM 674 C C . THR A 1 91 ? 5.045 -2.621 -10.771 1.00 75.50 91 THR A C 1
ATOM 676 O O . THR A 1 91 ? 5.390 -1.654 -11.456 1.00 75.50 91 THR A O 1
ATOM 679 N N . PRO A 1 92 ? 4.259 -3.589 -11.272 1.00 77.75 92 PRO A N 1
ATOM 680 C CA . PRO A 1 92 ? 3.600 -3.545 -12.580 1.00 77.75 92 PRO A CA 1
ATOM 681 C C . PRO A 1 92 ? 2.751 -2.283 -12.811 1.00 77.75 92 PRO A C 1
ATOM 683 O O . PRO A 1 92 ? 2.570 -1.839 -13.940 1.00 77.75 92 PRO A O 1
ATOM 686 N N . LEU A 1 93 ? 2.223 -1.675 -11.748 1.00 78.94 93 LEU A N 1
ATOM 687 C CA . LEU A 1 93 ? 1.492 -0.411 -11.845 1.00 78.94 93 LEU A CA 1
ATOM 688 C C . LEU A 1 93 ? 2.431 0.794 -12.017 1.00 78.94 93 LEU A C 1
ATOM 690 O O . LEU A 1 93 ? 2.089 1.755 -12.702 1.00 78.94 93 LEU A O 1
ATOM 694 N N . ASP A 1 94 ? 3.604 0.744 -11.391 1.00 78.25 94 ASP A N 1
ATOM 695 C CA . ASP A 1 94 ? 4.614 1.797 -11.488 1.00 78.25 94 ASP A CA 1
ATOM 696 C C . ASP A 1 94 ? 5.250 1.821 -12.879 1.00 78.25 94 ASP A C 1
ATOM 698 O O . ASP A 1 94 ? 5.236 2.863 -13.524 1.00 78.25 94 ASP A O 1
ATOM 702 N N . THR A 1 95 ? 5.662 0.650 -13.391 1.00 77.25 95 THR A N 1
ATOM 703 C CA . THR A 1 95 ? 6.115 0.473 -14.790 1.00 77.25 95 THR A CA 1
ATOM 704 C C . THR A 1 95 ? 5.115 1.055 -15.782 1.00 77.25 95 THR A C 1
ATOM 706 O O . THR A 1 95 ? 5.496 1.866 -16.621 1.00 77.25 95 THR A O 1
ATOM 709 N N . PHE A 1 96 ? 3.828 0.723 -15.640 1.00 81.12 96 PHE A N 1
ATOM 710 C CA . PHE A 1 96 ? 2.779 1.224 -16.530 1.00 81.12 96 PHE A CA 1
ATOM 711 C C . PHE A 1 96 ? 2.781 2.753 -16.561 1.00 81.12 96 PHE A C 1
ATOM 713 O O . PHE A 1 96 ? 2.846 3.389 -17.609 1.00 81.12 96 PHE A O 1
ATOM 720 N N . LYS A 1 97 ? 2.763 3.356 -15.375 1.00 78.75 97 LYS A N 1
ATOM 721 C CA . LYS A 1 97 ? 2.656 4.798 -15.193 1.00 78.75 97 LYS A CA 1
ATOM 722 C C . LYS A 1 97 ? 3.900 5.538 -15.675 1.00 78.75 97 LYS A C 1
ATOM 724 O O . LYS A 1 97 ? 3.771 6.587 -16.307 1.00 78.75 97 LYS A O 1
ATOM 729 N N . THR A 1 98 ? 5.092 5.023 -15.381 1.00 78.62 98 THR A N 1
ATOM 730 C CA . THR A 1 98 ? 6.350 5.603 -15.862 1.00 78.62 98 THR A CA 1
ATOM 731 C C . THR A 1 98 ? 6.439 5.536 -17.380 1.00 78.62 98 THR A C 1
ATOM 733 O O . THR A 1 98 ? 6.819 6.527 -17.998 1.00 78.62 98 THR A O 1
ATOM 736 N N . SER A 1 99 ? 6.020 4.425 -17.989 1.00 76.19 99 SER A N 1
ATOM 737 C CA . SER A 1 99 ? 6.091 4.237 -19.438 1.00 76.19 99 SER A CA 1
ATOM 738 C C . SER A 1 99 ? 5.057 5.074 -20.196 1.00 76.19 99 SER A C 1
ATOM 740 O O . SER A 1 99 ? 5.411 5.691 -21.197 1.00 76.19 99 SER A O 1
ATOM 742 N N . VAL A 1 100 ? 3.828 5.211 -19.679 1.00 81.06 100 VAL A N 1
ATOM 743 C CA . VAL A 1 100 ? 2.826 6.138 -20.246 1.00 81.06 100 VAL A CA 1
ATOM 744 C C . VAL A 1 100 ? 3.334 7.583 -20.195 1.00 81.06 100 VAL A C 1
ATOM 746 O O . VAL A 1 100 ? 3.196 8.335 -21.154 1.00 81.06 100 VAL A O 1
ATOM 749 N N . ARG A 1 101 ? 3.982 7.988 -19.094 1.00 79.81 101 ARG A N 1
ATOM 750 C CA . ARG A 1 101 ? 4.566 9.338 -18.960 1.00 79.81 101 ARG A CA 1
ATOM 751 C C . ARG A 1 101 ? 5.786 9.563 -19.843 1.00 79.81 101 ARG A C 1
ATOM 753 O O . ARG A 1 101 ? 6.044 10.702 -20.217 1.00 79.81 101 ARG A O 1
ATOM 760 N N . ALA A 1 102 ? 6.510 8.499 -20.175 1.00 78.94 102 ALA A N 1
ATOM 761 C CA . ALA A 1 102 ? 7.581 8.525 -21.163 1.00 78.94 102 ALA A CA 1
ATOM 762 C C . ALA A 1 102 ? 7.058 8.595 -22.614 1.00 78.94 102 ALA A C 1
ATOM 764 O O . ALA A 1 102 ? 7.852 8.785 -23.528 1.00 78.94 102 ALA A O 1
ATOM 765 N N . GLY A 1 103 ? 5.738 8.501 -22.826 1.00 77.88 103 GLY A N 1
ATOM 766 C CA . GLY A 1 103 ? 5.097 8.622 -24.137 1.00 77.88 103 GLY A CA 1
ATOM 767 C C . GLY A 1 103 ? 4.913 7.299 -24.883 1.00 77.88 103 GLY A C 1
ATOM 768 O O . GLY A 1 103 ? 4.566 7.328 -26.061 1.00 77.88 103 GLY A O 1
ATOM 769 N N . HIS A 1 104 ? 5.128 6.153 -24.226 1.00 80.25 104 HIS A N 1
ATOM 770 C CA . HIS A 1 104 ? 4.867 4.845 -24.831 1.00 80.25 104 HIS A CA 1
ATOM 771 C C . HIS A 1 104 ? 3.367 4.557 -24.921 1.00 80.25 104 HIS A C 1
ATOM 773 O O . HIS A 1 104 ? 2.595 4.900 -24.022 1.00 80.25 104 HIS A O 1
ATOM 779 N N . SER A 1 105 ? 2.972 3.887 -26.003 1.00 80.62 105 SER A N 1
ATOM 780 C CA . SER A 1 105 ? 1.603 3.393 -26.184 1.00 80.62 105 SER A CA 1
ATOM 781 C C . SER A 1 105 ? 1.289 2.258 -25.206 1.00 80.62 105 SER A C 1
ATOM 783 O O . SER A 1 105 ? 2.174 1.491 -24.819 1.00 80.62 105 SER A O 1
ATOM 785 N N . VAL A 1 106 ? 0.022 2.121 -24.808 1.00 78.50 106 VAL A N 1
ATOM 786 C CA . VAL A 1 106 ? -0.413 1.062 -23.881 1.00 78.50 106 VAL A CA 1
ATOM 787 C C . VAL A 1 106 ? -0.158 -0.326 -24.472 1.00 78.50 106 VAL A C 1
ATOM 789 O O . VAL A 1 106 ? 0.216 -1.248 -23.747 1.00 78.50 106 VAL A O 1
ATOM 792 N N . GLU A 1 107 ? -0.289 -0.471 -25.788 1.00 76.56 107 GLU A N 1
ATOM 793 C CA . GLU A 1 107 ? -0.033 -1.711 -26.517 1.00 76.56 107 GLU A CA 1
ATOM 794 C C . GLU A 1 107 ? 1.429 -2.152 -26.405 1.00 76.56 107 GLU A C 1
ATOM 796 O O . GLU A 1 107 ? 1.696 -3.336 -26.202 1.00 76.56 107 GLU A O 1
ATOM 801 N N . GLU A 1 108 ? 2.370 -1.211 -26.492 1.00 78.00 108 GLU A N 1
ATOM 802 C CA . GLU A 1 108 ? 3.803 -1.476 -26.336 1.00 78.00 108 GLU A CA 1
ATOM 803 C C . GLU A 1 108 ? 4.151 -1.820 -24.881 1.00 78.00 108 GLU A C 1
ATOM 805 O O . GLU A 1 108 ? 4.915 -2.748 -24.617 1.00 78.00 108 GLU A O 1
ATOM 810 N N . ILE A 1 109 ? 3.528 -1.130 -23.921 1.00 77.56 109 ILE A N 1
ATOM 811 C CA . ILE A 1 109 ? 3.745 -1.362 -22.488 1.00 77.56 109 ILE A CA 1
ATOM 812 C C . ILE A 1 109 ? 3.317 -2.774 -22.097 1.00 77.56 109 ILE A C 1
ATOM 814 O O . ILE A 1 109 ? 4.052 -3.471 -21.402 1.00 77.56 109 ILE A O 1
ATOM 818 N N . MET A 1 110 ? 2.154 -3.230 -22.564 1.00 76.94 110 MET A N 1
ATOM 819 C CA . MET A 1 110 ? 1.625 -4.556 -22.224 1.00 76.94 110 MET A CA 1
ATOM 820 C C . MET A 1 110 ? 2.451 -5.709 -22.815 1.00 76.94 110 MET A C 1
ATOM 822 O O . MET A 1 110 ? 2.308 -6.846 -22.371 1.00 76.94 110 MET A O 1
ATOM 826 N N . GLN A 1 111 ? 3.341 -5.431 -23.774 1.00 77.06 111 GLN A N 1
ATOM 827 C CA . GLN A 1 111 ? 4.291 -6.408 -24.313 1.00 77.06 111 GLN A CA 1
ATOM 828 C C . GLN A 1 111 ? 5.551 -6.561 -23.453 1.00 77.06 111 GLN A C 1
ATOM 830 O O . GLN A 1 111 ? 6.356 -7.461 -23.702 1.00 77.06 111 GLN A O 1
ATOM 835 N N . TYR A 1 112 ? 5.747 -5.713 -22.437 1.00 74.81 112 TYR A N 1
ATOM 836 C CA . TYR A 1 112 ? 6.928 -5.814 -21.591 1.00 74.81 112 TYR A CA 1
ATOM 837 C C . TYR A 1 112 ? 6.954 -7.142 -20.821 1.00 74.81 112 TYR A C 1
ATOM 839 O O . TYR A 1 112 ? 5.913 -7.600 -20.339 1.00 74.81 112 TYR A O 1
ATOM 847 N N . PRO A 1 113 ? 8.148 -7.732 -20.602 1.00 72.12 113 PRO A N 1
ATOM 848 C CA . PRO A 1 113 ? 8.293 -9.012 -19.907 1.00 72.12 113 PRO A CA 1
ATOM 849 C C . PRO A 1 113 ? 7.658 -9.023 -18.515 1.00 72.12 113 PRO A C 1
ATOM 851 O O . PRO A 1 113 ? 7.205 -10.067 -18.046 1.00 72.12 113 PRO A O 1
ATOM 854 N N . ILE A 1 114 ? 7.569 -7.857 -17.866 1.00 73.56 114 ILE A N 1
ATOM 855 C CA . ILE A 1 114 ? 6.930 -7.716 -16.560 1.00 73.56 114 ILE A CA 1
ATOM 856 C C . ILE A 1 114 ? 5.439 -8.075 -16.593 1.00 73.56 114 ILE A C 1
ATOM 858 O O . ILE A 1 114 ? 4.950 -8.556 -15.581 1.00 73.56 114 ILE A O 1
ATOM 862 N N . TYR A 1 115 ? 4.736 -7.930 -17.724 1.00 75.25 115 TYR A N 1
ATOM 863 C CA . TYR A 1 115 ? 3.308 -8.255 -17.881 1.00 75.25 115 TYR A CA 1
ATOM 864 C C . TYR A 1 115 ? 3.038 -9.643 -18.470 1.00 75.25 115 TYR A C 1
ATOM 866 O O . TYR A 1 115 ? 1.882 -9.998 -18.669 1.00 75.25 115 TYR A O 1
ATOM 874 N N . SER A 1 116 ? 4.068 -10.466 -18.682 1.00 69.56 116 SER A N 1
ATOM 875 C CA . SER A 1 116 ? 3.939 -11.822 -19.251 1.00 69.56 116 SER A CA 1
ATOM 876 C C . SER A 1 116 ? 3.078 -12.803 -18.424 1.00 69.56 116 SER A C 1
ATOM 878 O O . SER A 1 116 ? 2.772 -13.901 -18.886 1.00 69.56 116 SER A O 1
ATOM 880 N N . GLY A 1 117 ? 2.658 -12.423 -17.210 1.00 65.69 117 GLY A N 1
ATOM 881 C CA . GLY A 1 117 ? 1.786 -13.211 -16.334 1.00 65.69 117 GLY A CA 1
ATOM 882 C C . GLY A 1 117 ? 0.289 -12.930 -16.525 1.00 65.69 117 GLY A C 1
ATOM 883 O O . GLY A 1 117 ? -0.121 -11.795 -16.738 1.00 65.69 117 GLY A O 1
ATOM 884 N N . ILE A 1 118 ? -0.540 -13.962 -16.335 1.00 63.09 118 ILE A N 1
ATOM 885 C CA . ILE A 1 118 ? -1.986 -13.994 -16.648 1.00 63.09 118 ILE A CA 1
ATOM 886 C C . ILE A 1 118 ? -2.815 -12.904 -15.934 1.00 63.09 118 ILE A C 1
ATOM 888 O O . ILE A 1 118 ? -3.846 -12.488 -16.453 1.00 63.09 118 ILE A O 1
ATOM 892 N N . LEU A 1 119 ? -2.411 -12.455 -14.739 1.00 60.47 119 LEU A N 1
ATOM 893 C CA . LEU A 1 119 ? -3.276 -11.646 -13.862 1.00 60.47 119 LEU A CA 1
ATOM 894 C C . LEU A 1 119 ? -2.728 -10.261 -13.486 1.00 60.47 119 LEU A C 1
ATOM 896 O O . LEU A 1 119 ? -3.517 -9.350 -13.244 1.00 60.47 119 LEU A O 1
ATOM 900 N N . ALA A 1 120 ? -1.407 -10.090 -13.383 1.00 59.69 120 ALA A N 1
ATOM 901 C CA . ALA A 1 120 ? -0.821 -8.847 -12.859 1.00 59.69 120 ALA A CA 1
ATOM 902 C C . ALA A 1 120 ? 0.674 -8.671 -13.154 1.00 59.69 120 ALA A C 1
ATOM 904 O O . ALA A 1 120 ? 1.309 -7.816 -12.547 1.00 59.69 120 ALA A O 1
ATOM 905 N N . GLY A 1 121 ? 1.248 -9.503 -14.022 1.00 71.75 121 GLY A N 1
ATOM 906 C CA . GLY A 1 121 ? 2.685 -9.548 -14.254 1.00 71.75 121 GLY A CA 1
ATOM 907 C C . GLY A 1 121 ? 3.453 -10.642 -13.505 1.00 71.75 121 GLY A C 1
ATOM 908 O O . GLY A 1 121 ? 2.962 -11.254 -12.549 1.00 71.75 121 GLY A O 1
ATOM 909 N N . ALA A 1 122 ? 4.665 -10.912 -13.992 1.00 67.88 122 ALA A N 1
ATOM 910 C CA . ALA A 1 122 ? 5.541 -11.982 -13.524 1.00 67.88 122 ALA A CA 1
ATOM 911 C C . ALA A 1 122 ? 5.963 -11.764 -12.058 1.00 67.88 122 ALA A C 1
ATOM 913 O O . ALA A 1 122 ? 6.357 -10.672 -11.646 1.00 67.88 122 ALA A O 1
ATOM 914 N N . GLY A 1 123 ? 5.835 -12.809 -11.235 1.00 73.94 123 GLY A N 1
ATOM 915 C CA . GLY A 1 123 ? 6.150 -12.797 -9.797 1.00 73.94 123 GLY A CA 1
ATOM 916 C C . GLY A 1 123 ? 5.116 -12.100 -8.896 1.00 73.94 123 GLY A C 1
ATOM 917 O O . GLY A 1 123 ? 4.753 -12.641 -7.849 1.00 73.94 123 GLY A O 1
ATOM 918 N N . TRP A 1 124 ? 4.575 -10.950 -9.308 1.00 76.06 124 TRP A N 1
ATOM 919 C CA . TRP A 1 124 ? 3.647 -10.152 -8.491 1.00 76.06 124 TRP A CA 1
ATOM 920 C C . TRP A 1 124 ? 2.319 -10.847 -8.192 1.00 76.06 124 TRP A C 1
ATOM 922 O O . TRP A 1 124 ? 1.784 -10.706 -7.089 1.00 76.06 124 TRP A O 1
ATOM 932 N N . GLN A 1 125 ? 1.827 -11.666 -9.122 1.00 78.44 125 GLN A N 1
ATOM 933 C CA . GLN A 1 125 ? 0.628 -12.479 -8.912 1.00 78.44 125 GLN A CA 1
ATOM 934 C C . GLN A 1 125 ? 0.733 -13.367 -7.659 1.00 78.44 125 GLN A C 1
ATOM 936 O O . GLN A 1 125 ? -0.217 -13.455 -6.884 1.00 78.44 125 GLN A O 1
ATOM 941 N N . TRP A 1 126 ? 1.900 -13.972 -7.413 1.00 82.31 126 TRP A N 1
ATOM 942 C CA . TRP A 1 126 ? 2.110 -14.899 -6.300 1.00 82.31 126 TRP A CA 1
ATOM 943 C C . TRP A 1 126 ? 2.193 -14.167 -4.966 1.00 82.31 126 TRP A C 1
ATOM 945 O O . TRP A 1 126 ? 1.584 -14.596 -3.987 1.00 82.31 126 TRP A O 1
ATOM 955 N N . VAL A 1 127 ? 2.884 -13.024 -4.941 1.00 85.06 127 VAL A N 1
ATOM 956 C CA . VAL A 1 127 ? 2.955 -12.155 -3.758 1.00 85.06 127 VAL A CA 1
ATOM 957 C C . VAL A 1 127 ? 1.558 -11.671 -3.378 1.00 85.06 127 VAL A C 1
ATOM 959 O O . VAL A 1 127 ? 1.166 -11.732 -2.213 1.00 85.06 127 VAL A O 1
ATOM 962 N N . ASN A 1 128 ? 0.771 -11.239 -4.363 1.00 87.00 128 ASN A N 1
ATOM 963 C CA . ASN A 1 128 ? -0.570 -10.742 -4.111 1.00 87.00 128 ASN A CA 1
ATOM 964 C C . ASN A 1 128 ? -1.535 -11.848 -3.655 1.00 87.00 128 ASN A C 1
ATOM 966 O O . ASN A 1 128 ? -2.317 -11.640 -2.725 1.00 87.00 128 ASN A O 1
ATOM 970 N N . LEU A 1 129 ? -1.443 -13.042 -4.250 1.00 88.31 129 LEU A N 1
ATOM 971 C CA . LEU A 1 129 ? -2.196 -14.218 -3.808 1.00 88.31 129 LEU A CA 1
ATOM 972 C C . LEU A 1 129 ? -1.826 -14.635 -2.381 1.00 88.31 129 LEU A C 1
ATOM 974 O O . LEU A 1 129 ? -2.718 -14.974 -1.608 1.00 88.31 129 LEU A O 1
ATOM 978 N N . ALA A 1 130 ? -0.549 -14.560 -2.000 1.00 90.69 130 ALA A N 1
ATOM 979 C CA . ALA A 1 130 ? -0.117 -14.843 -0.633 1.00 90.69 130 ALA A CA 1
ATOM 980 C C . ALA A 1 130 ? -0.726 -13.850 0.374 1.00 90.69 130 ALA A C 1
ATOM 982 O O . 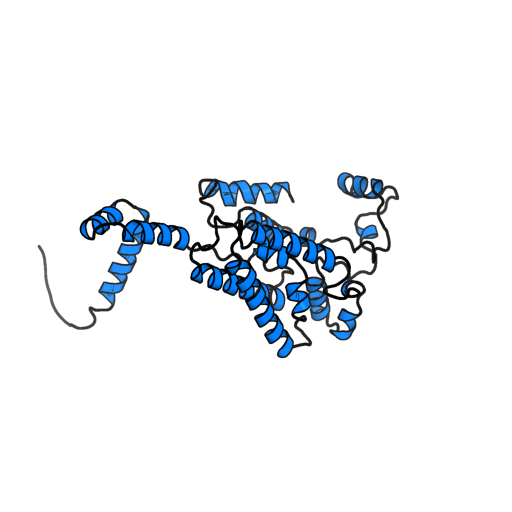ALA A 1 130 ? -1.254 -14.266 1.409 1.00 90.69 130 ALA A O 1
ATOM 983 N N . TRP A 1 131 ? -0.739 -12.549 0.054 1.00 91.38 131 TRP A N 1
ATOM 984 C CA . TRP A 1 131 ? -1.403 -11.539 0.888 1.00 91.38 131 TRP A CA 1
ATOM 985 C C . TRP A 1 131 ? -2.912 -11.749 0.975 1.00 91.38 131 TRP A C 1
ATOM 987 O O . TRP A 1 131 ? -3.483 -11.635 2.061 1.00 91.38 131 TRP A O 1
ATOM 997 N N . LEU A 1 132 ? -3.558 -12.086 -0.142 1.00 91.62 132 LEU A N 1
ATOM 998 C CA . LEU A 1 132 ? -4.982 -12.405 -0.169 1.00 91.62 132 LEU A CA 1
ATOM 999 C C . LEU A 1 132 ? -5.288 -13.635 0.695 1.00 91.62 132 LEU A C 1
ATOM 1001 O O . LEU A 1 132 ? -6.201 -13.585 1.513 1.00 91.62 132 LEU A O 1
ATOM 1005 N N . ALA A 1 133 ? -4.505 -14.710 0.572 1.00 93.62 133 ALA A N 1
ATOM 1006 C CA . ALA A 1 133 ? -4.666 -15.925 1.368 1.00 93.62 133 ALA A CA 1
ATOM 1007 C C . ALA A 1 133 ? -4.503 -15.645 2.870 1.00 93.62 133 ALA A C 1
ATOM 1009 O O . ALA A 1 133 ? -5.345 -16.057 3.670 1.00 93.62 133 ALA A O 1
ATOM 1010 N N . GLY A 1 134 ? -3.480 -14.874 3.254 1.00 93.12 134 GLY A N 1
ATOM 1011 C CA . GLY A 1 134 ? -3.300 -14.419 4.633 1.00 93.12 134 GLY A CA 1
ATOM 1012 C C . GLY A 1 134 ? -4.470 -13.558 5.127 1.00 93.12 134 GLY A C 1
ATOM 1013 O O . GLY A 1 134 ? -4.951 -13.742 6.243 1.00 93.12 134 GLY A O 1
ATOM 1014 N N . GLY A 1 135 ? -4.991 -12.666 4.283 1.00 91.12 135 GLY A N 1
ATOM 1015 C CA . GLY A 1 135 ? -6.158 -11.840 4.592 1.00 91.12 135 GLY A CA 1
ATOM 1016 C C . GLY A 1 135 ? -7.448 -12.643 4.783 1.00 91.12 135 GLY A C 1
ATOM 1017 O O . GLY A 1 135 ? -8.195 -12.409 5.735 1.00 91.12 135 GLY A O 1
ATOM 1018 N N . VAL A 1 136 ? -7.690 -13.635 3.925 1.00 93.00 136 VAL A N 1
ATOM 1019 C CA . VAL A 1 136 ? -8.823 -14.567 4.042 1.00 93.00 136 VAL A CA 1
ATOM 1020 C C . VAL A 1 136 ? -8.699 -15.409 5.311 1.00 93.00 136 VAL A C 1
ATOM 1022 O O . VAL A 1 136 ? -9.688 -15.599 6.019 1.00 93.00 136 VAL A O 1
ATOM 1025 N N . TRP A 1 137 ? -7.489 -15.848 5.657 1.00 94.62 137 TRP A N 1
ATOM 1026 C CA . TRP A 1 137 ? -7.234 -16.560 6.906 1.00 94.62 137 TRP A CA 1
ATOM 1027 C C . TRP A 1 137 ? -7.552 -15.700 8.140 1.00 94.62 137 TRP A C 1
ATOM 1029 O O . TRP A 1 137 ? -8.234 -16.169 9.053 1.00 94.62 137 TRP A O 1
ATOM 1039 N N . LEU A 1 138 ? -7.176 -14.415 8.144 1.00 91.31 138 LEU A N 1
ATOM 1040 C CA . LEU A 1 138 ? -7.533 -13.477 9.220 1.00 91.31 138 LEU A CA 1
ATOM 1041 C C . LEU A 1 138 ? -9.045 -13.214 9.315 1.00 91.31 138 LEU A C 1
ATOM 1043 O O . LEU A 1 138 ? -9.576 -13.042 10.419 1.00 91.31 138 LEU A O 1
ATOM 1047 N N . LEU A 1 139 ? -9.754 -13.196 8.181 1.00 91.12 139 LEU A N 1
ATOM 1048 C CA . LEU A 1 139 ? -11.219 -13.123 8.158 1.00 91.12 139 LEU A CA 1
ATOM 1049 C C . LEU A 1 139 ? -11.851 -14.386 8.748 1.00 91.12 139 LEU A C 1
ATOM 1051 O O . LEU A 1 139 ? -12.806 -14.287 9.521 1.00 91.12 139 LEU A O 1
ATOM 1055 N N . TRP A 1 140 ? -11.306 -15.560 8.424 1.00 92.88 140 TRP A N 1
ATOM 1056 C CA . TRP A 1 140 ? -11.789 -16.837 8.944 1.00 92.88 140 TRP A CA 1
ATOM 1057 C C . TRP A 1 140 ? -11.590 -16.956 10.458 1.00 92.88 140 TRP A C 1
ATOM 1059 O O . TRP A 1 140 ? -12.516 -17.345 11.171 1.00 92.88 140 TRP A O 1
ATOM 1069 N N . GLN A 1 141 ? -10.442 -16.505 10.971 1.00 91.19 141 GLN A N 1
ATOM 1070 C CA . GLN A 1 141 ? -10.182 -16.399 12.412 1.00 91.19 141 GLN A CA 1
ATOM 1071 C C . GLN A 1 141 ? -11.003 -15.306 13.112 1.00 91.19 141 GLN A C 1
ATOM 1073 O O . GLN A 1 141 ? -10.942 -15.173 14.333 1.00 91.19 141 GLN A O 1
ATOM 1078 N N . LYS A 1 142 ? -11.779 -14.513 12.358 1.00 87.50 142 LYS A N 1
ATOM 1079 C CA . LYS A 1 142 ? -12.573 -13.379 12.854 1.00 87.50 142 LYS A CA 1
ATOM 1080 C C . LYS A 1 142 ? -11.737 -12.320 13.586 1.00 87.50 142 LYS A C 1
ATOM 1082 O O . LYS A 1 142 ? -12.290 -11.548 14.370 1.00 87.50 142 LYS A O 1
ATOM 1087 N N . ALA A 1 143 ? -10.436 -12.245 13.301 1.00 85.56 143 ALA A N 1
ATOM 1088 C CA . ALA A 1 143 ? -9.552 -11.210 13.832 1.00 85.56 143 ALA A CA 1
ATOM 1089 C C . ALA A 1 143 ? -9.885 -9.836 13.226 1.00 85.56 143 ALA A C 1
ATOM 1091 O O . ALA A 1 143 ? -9.858 -8.817 13.914 1.00 85.56 143 ALA A O 1
ATOM 1092 N N . ILE A 1 144 ? -10.261 -9.821 11.943 1.00 87.56 144 ILE A N 1
ATOM 1093 C CA . ILE A 1 144 ? -10.632 -8.616 11.194 1.00 87.56 144 ILE A CA 1
ATOM 1094 C C . ILE A 1 144 ? -12.087 -8.685 10.713 1.00 87.56 144 ILE A C 1
ATOM 1096 O O . ILE A 1 144 ? -12.664 -9.755 10.517 1.00 87.56 144 ILE A O 1
ATOM 1100 N N . ARG A 1 145 ? -12.716 -7.521 10.519 1.00 88.69 145 ARG A N 1
ATOM 1101 C CA . ARG A 1 145 ? -14.086 -7.410 9.990 1.00 88.69 145 ARG A CA 1
ATOM 1102 C C . ARG A 1 145 ? -14.045 -7.224 8.473 1.00 88.69 145 ARG A C 1
ATOM 1104 O O . ARG A 1 145 ? -13.340 -6.345 7.995 1.00 88.69 145 ARG A O 1
ATOM 1111 N N . TRP A 1 146 ? -14.899 -7.940 7.741 1.00 91.88 146 TRP A N 1
ATOM 1112 C CA . TRP A 1 146 ? -14.985 -7.871 6.271 1.00 91.88 146 TRP A CA 1
ATOM 1113 C C . TRP A 1 146 ? -15.383 -6.498 5.704 1.00 91.88 146 TRP A C 1
ATOM 1115 O O . TRP A 1 146 ? -15.113 -6.223 4.542 1.00 91.88 146 TRP A O 1
ATOM 1125 N N . HIS A 1 147 ? -15.989 -5.626 6.514 1.00 91.00 147 HIS A N 1
ATOM 1126 C CA . HIS A 1 147 ? -16.506 -4.332 6.065 1.00 91.00 147 HIS A CA 1
ATOM 1127 C C . HIS A 1 147 ? -15.403 -3.422 5.502 1.00 91.00 147 HIS A C 1
ATOM 1129 O O . HIS A 1 147 ? -15.632 -2.793 4.480 1.00 91.00 147 HIS A O 1
ATOM 1135 N N . ILE A 1 148 ? -14.227 -3.363 6.149 1.00 89.50 148 ILE A N 1
ATOM 1136 C CA . ILE A 1 148 ? -13.132 -2.469 5.726 1.00 89.50 148 ILE A CA 1
ATOM 1137 C C . ILE A 1 148 ? -12.444 -2.993 4.457 1.00 89.50 148 ILE A C 1
ATOM 1139 O O . ILE A 1 148 ? -12.372 -2.234 3.491 1.00 89.50 148 ILE A O 1
ATOM 1143 N N . PRO A 1 149 ? -11.969 -4.260 4.400 1.00 91.56 149 PRO A N 1
ATOM 1144 C CA . PRO A 1 149 ? -11.313 -4.763 3.197 1.00 91.56 149 PRO A CA 1
ATOM 1145 C C . PRO A 1 149 ? -12.253 -4.753 1.990 1.00 91.56 149 PRO A C 1
ATOM 1147 O O . PRO A 1 149 ? -11.841 -4.368 0.900 1.00 91.56 149 PRO A O 1
ATOM 1150 N N . LEU A 1 150 ? -13.528 -5.121 2.182 1.00 93.56 150 LEU A N 1
ATOM 1151 C CA . LEU A 1 150 ? -14.486 -5.154 1.082 1.00 93.56 150 LEU A CA 1
ATOM 1152 C C . LEU A 1 150 ? -14.790 -3.753 0.547 1.00 93.56 150 LEU A C 1
ATOM 1154 O O . LEU A 1 150 ? -14.739 -3.565 -0.664 1.00 93.56 150 LEU A O 1
ATOM 1158 N N . SER A 1 151 ? -15.089 -2.768 1.405 1.00 92.81 151 SER A N 1
ATOM 1159 C CA . SER A 1 151 ? -15.405 -1.420 0.911 1.00 92.81 151 SER A CA 1
ATOM 1160 C C . SER A 1 151 ? -14.206 -0.761 0.231 1.00 92.81 151 SER A C 1
ATOM 1162 O O . SER A 1 151 ? -14.377 -0.103 -0.790 1.00 92.81 151 SE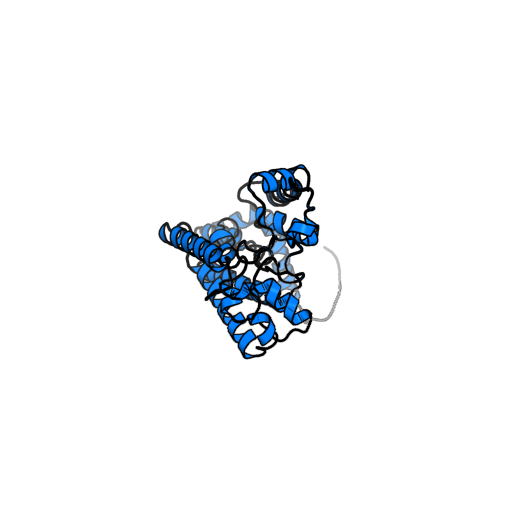R A O 1
ATOM 1164 N N . PHE A 1 152 ? -12.994 -1.001 0.733 1.00 92.12 152 PHE A N 1
ATOM 1165 C CA . PHE A 1 152 ? -11.761 -0.551 0.093 1.00 92.12 152 PHE A CA 1
ATOM 1166 C C . PHE A 1 152 ? -11.577 -1.138 -1.311 1.00 92.12 152 PHE A C 1
ATOM 1168 O O . PHE A 1 152 ? -11.385 -0.387 -2.268 1.00 92.12 152 PHE A O 1
ATOM 1175 N N . LEU A 1 153 ? -11.673 -2.465 -1.449 1.00 93.62 153 LEU A N 1
ATOM 1176 C CA . LEU A 1 153 ? -11.480 -3.143 -2.732 1.00 93.62 153 LEU A CA 1
ATOM 1177 C C . LEU A 1 153 ? -12.578 -2.792 -3.740 1.00 93.62 153 LEU A C 1
ATOM 1179 O O . LEU A 1 153 ? -12.269 -2.545 -4.902 1.00 93.62 153 LEU A O 1
ATOM 1183 N N . VAL A 1 154 ? -13.840 -2.727 -3.302 1.00 94.62 154 VAL A N 1
ATOM 1184 C CA . VAL A 1 154 ? -14.973 -2.370 -4.170 1.00 94.62 154 VAL A CA 1
ATOM 1185 C C . VAL A 1 154 ? -14.834 -0.943 -4.684 1.00 94.62 154 VAL A C 1
ATOM 1187 O O . VAL A 1 154 ? -14.957 -0.726 -5.887 1.00 94.62 154 VAL A O 1
ATOM 1190 N N . THR A 1 155 ? -14.534 0.027 -3.816 1.00 93.56 155 THR A N 1
ATOM 1191 C CA . THR A 1 155 ? -14.372 1.415 -4.264 1.00 93.56 155 THR A CA 1
ATOM 1192 C C . THR A 1 155 ? -13.165 1.569 -5.182 1.00 93.56 155 THR A C 1
ATOM 1194 O O . THR A 1 155 ? -13.274 2.226 -6.212 1.00 93.56 155 THR A O 1
ATOM 1197 N N . LEU A 1 156 ? -12.036 0.923 -4.872 1.00 92.12 156 LEU A N 1
ATOM 1198 C CA . LEU A 1 156 ? -10.862 0.946 -5.746 1.00 92.12 156 LEU A CA 1
ATOM 1199 C C . LEU A 1 156 ? -11.167 0.336 -7.123 1.00 92.12 156 LEU A C 1
ATOM 1201 O O . LEU A 1 156 ? -10.804 0.925 -8.138 1.00 92.12 156 LEU A O 1
ATOM 1205 N N . ALA A 1 157 ? -11.857 -0.807 -7.168 1.00 92.81 157 ALA A N 1
ATOM 1206 C CA . ALA A 1 157 ? -12.266 -1.454 -8.412 1.00 92.81 157 ALA A CA 1
ATOM 1207 C C . ALA A 1 157 ? -13.226 -0.574 -9.223 1.00 92.81 157 ALA A C 1
ATOM 1209 O O . ALA A 1 157 ? -13.069 -0.439 -10.434 1.00 92.81 157 ALA A O 1
ATOM 1210 N N . LEU A 1 158 ? -14.199 0.055 -8.562 1.00 94.25 158 LEU A N 1
ATOM 1211 C CA . LEU A 1 158 ? -15.180 0.925 -9.204 1.00 94.25 158 LEU A CA 1
ATOM 1212 C C . LEU A 1 158 ? -14.523 2.190 -9.769 1.00 94.25 158 LEU A C 1
ATOM 1214 O O . LEU A 1 158 ? -14.737 2.534 -10.925 1.00 94.25 158 LEU A O 1
ATOM 1218 N N . CYS A 1 159 ? -13.667 2.863 -9.003 1.00 91.00 159 CYS A N 1
ATOM 1219 C CA . CYS A 1 159 ? -12.960 4.042 -9.500 1.00 91.00 159 CYS A CA 1
ATOM 1220 C C . CYS A 1 159 ? -11.974 3.685 -10.624 1.00 91.00 159 CYS A C 1
ATOM 1222 O O . CYS A 1 159 ? -11.888 4.413 -11.611 1.00 91.00 159 CYS A O 1
ATOM 1224 N N . ALA A 1 160 ? -11.273 2.551 -10.520 1.00 88.62 160 ALA A N 1
ATOM 1225 C CA . ALA A 1 160 ? -10.357 2.090 -11.562 1.00 88.62 160 ALA A CA 1
ATOM 1226 C C . ALA A 1 160 ? -11.088 1.686 -12.850 1.00 88.62 160 ALA A C 1
ATOM 1228 O O . ALA A 1 160 ? -10.648 2.060 -13.932 1.00 88.62 160 ALA A O 1
ATOM 1229 N N . THR A 1 161 ? -12.217 0.977 -12.748 1.00 89.81 161 THR A N 1
ATOM 1230 C CA . THR A 1 161 ? -13.050 0.627 -13.914 1.00 89.81 161 THR A CA 1
ATOM 1231 C C . THR A 1 161 ? -13.597 1.873 -14.598 1.00 89.81 161 THR A C 1
ATOM 1233 O O . THR A 1 161 ? -13.469 1.987 -15.811 1.00 89.81 161 THR A O 1
ATOM 1236 N N . LEU A 1 162 ? -14.141 2.833 -13.843 1.00 90.50 162 LEU A N 1
ATOM 1237 C CA . LEU A 1 162 ? -14.618 4.095 -14.410 1.00 90.50 162 LEU A CA 1
ATOM 1238 C C . LEU A 1 162 ? -13.483 4.876 -15.079 1.00 90.50 162 LEU A C 1
ATOM 1240 O O . LEU A 1 162 ? -13.637 5.306 -16.215 1.00 90.50 162 LEU A O 1
ATOM 1244 N N . GLY A 1 163 ? -12.335 5.018 -14.413 1.00 85.75 163 GLY A N 1
ATOM 1245 C CA . GLY A 1 163 ? -11.173 5.699 -14.986 1.00 85.75 163 GLY A CA 1
ATOM 1246 C C . GLY A 1 163 ? -10.717 5.070 -16.303 1.00 85.75 163 GLY A C 1
ATOM 1247 O O . GLY A 1 163 ? -10.567 5.770 -17.300 1.00 85.75 163 GLY A O 1
ATOM 1248 N N . TRP A 1 164 ? -10.574 3.745 -16.326 1.00 85.88 164 TRP A N 1
ATOM 1249 C CA . TRP A 1 164 ? -10.185 3.007 -17.525 1.00 85.88 164 TRP A CA 1
ATOM 1250 C C . TRP A 1 164 ? -11.207 3.141 -18.666 1.00 85.88 164 TRP A C 1
ATOM 1252 O O . TRP A 1 164 ? -10.812 3.300 -19.814 1.00 85.88 164 TRP A O 1
ATOM 1262 N N . LEU A 1 165 ? -12.511 3.153 -18.365 1.00 87.81 165 LEU A N 1
ATOM 1263 C CA . LEU A 1 165 ? -13.560 3.344 -19.376 1.00 87.81 165 LEU A CA 1
ATOM 1264 C C . LEU A 1 165 ? -13.536 4.743 -20.009 1.00 87.81 165 LEU A C 1
ATOM 1266 O O . LEU A 1 165 ? -13.849 4.876 -21.189 1.00 87.81 165 LEU A O 1
ATOM 1270 N N . PHE A 1 166 ? -13.193 5.781 -19.243 1.00 87.69 166 PHE A N 1
ATOM 1271 C CA . PHE A 1 166 ? -13.147 7.155 -19.755 1.00 87.69 166 PHE A CA 1
ATOM 1272 C C . PHE A 1 166 ? -11.841 7.493 -20.479 1.00 87.69 166 PHE A C 1
ATOM 1274 O O . PHE A 1 166 ? -11.840 8.355 -21.357 1.00 87.69 166 PHE A O 1
ATOM 1281 N N . SER A 1 167 ? -10.717 6.878 -20.108 1.00 83.38 167 SER A N 1
ATOM 1282 C CA . SER A 1 167 ? -9.416 7.146 -20.735 1.00 83.38 167 SER A CA 1
ATOM 1283 C C . SER A 1 167 ? -8.516 5.903 -20.702 1.00 83.38 167 SER A C 1
ATOM 1285 O O . SER A 1 167 ? -7.578 5.846 -19.900 1.00 83.38 167 SER A O 1
ATOM 1287 N N . PRO A 1 168 ? -8.778 4.910 -21.572 1.00 76.06 168 PRO A N 1
ATOM 1288 C CA . PRO A 1 168 ? -8.040 3.644 -21.587 1.00 76.06 168 PRO A CA 1
ATOM 1289 C C . PRO A 1 168 ? -6.561 3.820 -21.958 1.00 76.06 168 PRO A C 1
ATOM 1291 O O . PRO A 1 168 ? -5.730 3.033 -21.514 1.00 76.06 168 PRO A O 1
ATOM 1294 N N . ASP A 1 169 ? -6.224 4.883 -22.693 1.00 73.75 169 ASP A N 1
ATOM 1295 C CA . ASP A 1 169 ? -4.863 5.151 -23.179 1.00 73.75 169 ASP A CA 1
ATOM 1296 C C . ASP A 1 169 ? -3.922 5.685 -22.086 1.00 73.75 169 ASP A C 1
ATOM 1298 O O . ASP A 1 169 ? -2.705 5.693 -22.245 1.00 73.75 169 ASP A O 1
ATOM 1302 N N . THR A 1 170 ? -4.475 6.167 -20.967 1.00 74.25 170 THR A N 1
ATOM 1303 C CA . THR A 1 170 ? -3.693 6.808 -19.891 1.00 74.25 170 THR A CA 1
ATOM 1304 C C . THR A 1 170 ? -3.840 6.122 -18.537 1.00 74.25 170 THR A C 1
ATOM 1306 O O . THR A 1 170 ? -2.968 6.267 -17.677 1.00 74.25 170 THR A O 1
ATOM 1309 N N . LEU A 1 171 ? -4.926 5.373 -18.324 1.00 80.12 171 LEU A N 1
ATOM 1310 C CA . LEU A 1 171 ? -5.255 4.745 -17.047 1.00 80.12 171 LEU A CA 1
ATOM 1311 C C . LEU A 1 171 ? -5.170 3.224 -17.155 1.00 80.12 171 LEU A C 1
ATOM 1313 O O . LEU A 1 171 ? -5.657 2.619 -18.105 1.00 80.12 171 LEU A O 1
ATOM 1317 N N . ALA A 1 172 ? -4.565 2.596 -16.149 1.00 78.94 172 ALA A N 1
ATOM 1318 C CA . ALA A 1 172 ? -4.374 1.154 -16.134 1.00 78.94 172 ALA A CA 1
ATOM 1319 C C . ALA A 1 172 ? -5.697 0.401 -15.931 1.00 78.94 172 ALA A C 1
ATOM 1321 O O . ALA A 1 172 ? -6.622 0.868 -15.261 1.00 78.94 172 ALA A O 1
ATOM 1322 N N . ALA A 1 173 ? -5.750 -0.827 -16.446 1.00 84.50 173 ALA A N 1
ATOM 1323 C CA . ALA A 1 173 ? -6.877 -1.721 -16.233 1.00 84.50 173 ALA A CA 1
ATOM 1324 C C . ALA A 1 173 ? -7.112 -1.993 -14.727 1.00 84.50 173 ALA A C 1
ATOM 1326 O O . ALA A 1 173 ? -6.157 -2.089 -13.944 1.00 84.50 173 ALA A O 1
ATOM 1327 N N . PRO A 1 174 ? -8.368 -2.210 -14.296 1.00 85.75 174 PRO A N 1
ATOM 1328 C CA . PRO A 1 174 ? -8.716 -2.396 -12.882 1.00 85.75 174 PRO A CA 1
ATOM 1329 C C . PRO A 1 174 ? -8.007 -3.588 -12.226 1.00 85.75 174 PRO A C 1
ATOM 1331 O O . PRO A 1 174 ? -7.673 -3.540 -11.043 1.00 85.75 174 PRO A O 1
ATOM 1334 N N . GLN A 1 175 ? -7.719 -4.635 -12.999 1.00 84.25 175 GLN A N 1
ATOM 1335 C CA . GLN A 1 175 ? -6.939 -5.789 -12.554 1.00 84.25 175 GLN A CA 1
ATOM 1336 C C . GLN A 1 175 ? -5.529 -5.405 -12.092 1.00 84.25 175 GLN A C 1
ATOM 1338 O O . GLN A 1 175 ? -5.092 -5.878 -11.048 1.00 84.25 175 GLN A O 1
ATOM 1343 N N . ILE A 1 176 ? -4.861 -4.472 -12.780 1.00 81.75 176 ILE A N 1
ATOM 1344 C CA . ILE A 1 176 ? -3.533 -3.988 -12.386 1.00 81.75 176 ILE A CA 1
ATOM 1345 C C . ILE A 1 176 ? -3.654 -3.204 -11.073 1.00 81.75 176 ILE A C 1
ATOM 1347 O O . ILE A 1 176 ? -2.867 -3.414 -10.161 1.00 81.75 176 ILE A O 1
ATOM 1351 N N . HIS A 1 177 ? -4.692 -2.385 -10.886 1.00 85.00 177 HIS A N 1
ATOM 1352 C CA . HIS A 1 177 ? -4.895 -1.671 -9.617 1.00 85.00 177 HIS A CA 1
ATOM 1353 C C . HIS A 1 177 ? -5.181 -2.595 -8.421 1.00 85.00 177 HIS A C 1
ATOM 1355 O O . HIS A 1 177 ? -4.753 -2.297 -7.301 1.00 85.00 177 HIS A O 1
ATOM 1361 N N . LEU A 1 178 ? -5.915 -3.691 -8.633 1.00 85.88 178 LEU A N 1
ATOM 1362 C CA . LEU A 1 178 ? -6.283 -4.635 -7.573 1.00 85.88 178 LEU A CA 1
ATOM 1363 C C . LEU A 1 178 ? -5.175 -5.640 -7.265 1.00 85.88 178 LEU A C 1
ATOM 1365 O O . LEU A 1 178 ? -4.979 -5.990 -6.101 1.00 85.88 178 LEU A O 1
ATOM 1369 N N . LEU A 1 179 ? -4.485 -6.117 -8.301 1.00 82.81 179 LEU A N 1
ATOM 1370 C CA . LEU A 1 179 ? -3.554 -7.236 -8.206 1.00 82.81 179 LEU A CA 1
ATOM 1371 C C . LEU A 1 179 ? -2.076 -6.829 -8.218 1.00 82.81 179 LEU A C 1
ATOM 1373 O O . LEU A 1 179 ? -1.225 -7.672 -7.947 1.00 82.81 179 LEU A O 1
ATOM 1377 N N . SER A 1 180 ? -1.772 -5.554 -8.469 1.00 76.12 180 SER A N 1
ATOM 1378 C CA . SER A 1 180 ? -0.423 -4.994 -8.354 1.00 76.12 180 SER A CA 1
ATOM 1379 C C . SER A 1 180 ? -0.249 -4.145 -7.090 1.00 76.12 180 SER A C 1
ATOM 1381 O O . SER A 1 180 ? -1.191 -3.538 -6.567 1.00 76.12 180 SER A O 1
ATOM 1383 N N . GLY A 1 181 ? 1.007 -4.054 -6.645 1.00 78.81 181 GLY A N 1
ATOM 1384 C CA . GLY A 1 181 ? 1.458 -3.182 -5.563 1.00 78.81 181 GLY A CA 1
ATOM 1385 C C . GLY A 1 181 ? 0.952 -3.597 -4.187 1.00 78.81 181 GLY A C 1
ATOM 1386 O O . GLY A 1 181 ? 0.628 -4.756 -3.930 1.00 78.81 181 GLY A O 1
ATOM 1387 N N . ALA A 1 182 ? 0.866 -2.636 -3.269 1.00 80.75 182 ALA A N 1
ATOM 1388 C CA . ALA A 1 182 ? 0.524 -2.902 -1.873 1.00 80.75 182 ALA A CA 1
ATOM 1389 C C . ALA A 1 182 ? -0.991 -3.047 -1.603 1.00 80.75 182 ALA A C 1
ATOM 1391 O O . ALA A 1 182 ? -1.421 -2.880 -0.464 1.00 80.75 182 ALA A O 1
ATOM 1392 N N . THR A 1 183 ? -1.832 -3.328 -2.607 1.00 87.88 183 THR A N 1
ATOM 1393 C CA . THR A 1 183 ? -3.303 -3.277 -2.465 1.00 87.88 183 THR A CA 1
ATOM 1394 C C . THR A 1 183 ? -3.846 -4.305 -1.477 1.00 87.88 183 THR A C 1
ATOM 1396 O O . THR A 1 183 ? -4.561 -3.924 -0.552 1.00 87.88 183 THR A O 1
ATOM 1399 N N . MET A 1 184 ? -3.502 -5.590 -1.625 1.00 90.25 184 MET A N 1
ATOM 1400 C CA . MET A 1 184 ? -4.000 -6.639 -0.720 1.00 90.25 184 MET A CA 1
ATOM 1401 C C . MET A 1 184 ? -3.353 -6.552 0.663 1.00 90.25 184 MET A C 1
ATOM 1403 O O . MET A 1 184 ? -4.045 -6.666 1.675 1.00 90.25 184 MET A O 1
ATOM 1407 N N . LEU A 1 185 ? -2.053 -6.246 0.726 1.00 89.38 185 LEU A N 1
ATOM 1408 C CA . LEU A 1 185 ? -1.372 -5.929 1.985 1.00 89.38 185 LEU A CA 1
ATOM 1409 C C . LEU A 1 185 ? -2.087 -4.778 2.718 1.00 89.38 185 LEU A C 1
ATOM 1411 O O . LEU A 1 185 ? -2.410 -4.871 3.902 1.00 89.38 185 LEU A O 1
ATOM 1415 N N . GLY A 1 186 ? -2.398 -3.714 1.982 1.00 86.44 186 GLY A N 1
ATOM 1416 C CA . GLY A 1 186 ? -3.161 -2.565 2.439 1.00 86.44 186 GLY A CA 1
ATOM 1417 C C . GLY A 1 186 ? -4.518 -2.949 2.995 1.00 86.44 186 GLY A C 1
ATOM 1418 O O . GLY A 1 186 ? -4.813 -2.673 4.157 1.00 86.44 186 GLY A O 1
ATOM 1419 N N . ALA A 1 187 ? -5.318 -3.618 2.170 1.00 89.62 187 ALA A N 1
ATOM 1420 C CA . ALA A 1 187 ? -6.693 -3.983 2.470 1.00 89.62 187 ALA A CA 1
ATOM 1421 C C . ALA A 1 187 ? -6.813 -4.833 3.741 1.00 89.62 187 ALA A C 1
ATOM 1423 O O . ALA A 1 187 ? -7.696 -4.578 4.557 1.00 89.62 187 ALA A O 1
ATOM 1424 N N . PHE A 1 188 ? -5.934 -5.826 3.916 1.00 90.12 188 PHE A N 1
ATOM 1425 C CA . PHE A 1 188 ? -6.087 -6.840 4.963 1.00 90.12 188 PHE A CA 1
ATOM 1426 C C . PHE A 1 188 ? -5.222 -6.631 6.203 1.00 90.12 188 PHE A C 1
ATOM 1428 O O . PHE A 1 188 ? -5.631 -7.085 7.271 1.00 90.12 188 PHE A O 1
ATOM 1435 N N . PHE A 1 189 ? -4.074 -5.956 6.094 1.00 88.00 189 PHE A N 1
ATOM 1436 C CA . PHE A 1 189 ? -3.106 -5.836 7.196 1.00 88.00 189 PHE A CA 1
ATOM 1437 C C . PHE A 1 189 ? -2.877 -4.394 7.651 1.00 88.00 189 PHE A C 1
ATOM 1439 O O . PHE A 1 189 ? -2.551 -4.167 8.813 1.00 88.00 189 PHE A O 1
ATOM 1446 N N . ILE A 1 190 ? -3.053 -3.409 6.764 1.00 86.56 190 ILE A N 1
ATOM 1447 C CA . ILE A 1 190 ? -2.834 -2.000 7.108 1.00 86.56 190 ILE A CA 1
ATOM 1448 C C . ILE A 1 190 ? -4.155 -1.338 7.495 1.00 86.56 190 ILE A C 1
ATOM 1450 O O . ILE A 1 190 ? -4.255 -0.764 8.574 1.00 86.56 190 ILE A O 1
ATOM 1454 N N . LEU A 1 191 ? -5.191 -1.394 6.658 1.00 85.12 191 LEU A N 1
ATOM 1455 C CA . LEU A 1 191 ? -6.453 -0.694 6.927 1.00 85.12 191 LEU A CA 1
ATOM 1456 C C . LEU A 1 191 ? -7.258 -1.301 8.090 1.00 85.12 191 LEU A C 1
ATOM 1458 O O . LEU A 1 191 ? -8.111 -0.628 8.664 1.00 85.12 191 LEU A O 1
ATOM 1462 N N . THR A 1 192 ? -6.991 -2.554 8.452 1.00 84.56 192 THR A N 1
ATOM 1463 C CA . THR A 1 192 ? -7.716 -3.324 9.479 1.00 84.56 192 THR A CA 1
ATOM 1464 C C . THR A 1 192 ? -7.155 -3.170 10.895 1.00 84.56 192 THR A C 1
ATOM 1466 O O . THR A 1 192 ? -7.652 -3.809 11.821 1.00 84.56 192 THR A O 1
ATOM 1469 N N . ASP A 1 193 ? -6.150 -2.314 11.081 1.00 81.69 193 ASP A N 1
ATOM 1470 C CA . ASP A 1 193 ? -5.526 -2.042 12.377 1.00 81.69 193 ASP A CA 1
ATOM 1471 C C . ASP A 1 193 ? -6.547 -1.490 13.402 1.00 81.69 193 ASP A C 1
ATOM 1473 O O . ASP A 1 193 ? -7.120 -0.409 13.190 1.00 81.69 193 ASP A O 1
ATOM 1477 N N . PRO A 1 194 ? -6.782 -2.199 14.525 1.00 67.00 194 PRO A N 1
ATOM 1478 C CA . PRO A 1 194 ? -7.883 -1.922 15.447 1.00 67.00 194 PRO A CA 1
ATOM 1479 C C . PRO A 1 194 ? -7.755 -0.600 16.208 1.00 67.00 194 PRO A C 1
ATOM 1481 O O . PRO A 1 194 ? -8.753 -0.121 16.743 1.00 67.00 194 PRO A O 1
ATOM 1484 N N . VAL A 1 195 ? -6.557 -0.010 16.288 1.00 67.81 195 VAL A N 1
ATOM 1485 C CA . VAL A 1 195 ? -6.342 1.232 17.053 1.00 67.81 195 VAL A CA 1
ATOM 1486 C C . VAL A 1 195 ? -6.849 2.453 16.287 1.00 67.81 195 VAL A C 1
ATOM 1488 O O . VAL A 1 195 ? -7.366 3.390 16.891 1.00 67.81 195 VAL A O 1
ATOM 1491 N N . THR A 1 196 ? -6.741 2.430 14.959 1.00 68.38 196 THR A N 1
ATOM 1492 C CA . THR A 1 196 ? -7.077 3.577 14.099 1.00 68.38 196 THR A CA 1
ATOM 1493 C C . THR A 1 196 ? -8.350 3.390 13.284 1.00 68.38 196 THR A C 1
ATOM 1495 O O . THR A 1 196 ? -8.874 4.356 12.737 1.00 68.38 196 THR A O 1
ATOM 1498 N N . ALA A 1 197 ? -8.830 2.154 13.146 1.00 68.69 197 ALA A N 1
ATOM 1499 C CA . ALA A 1 197 ? -10.020 1.865 12.364 1.00 68.69 197 ALA A CA 1
ATOM 1500 C C . ALA A 1 197 ? -11.306 2.275 13.102 1.00 68.69 197 ALA A C 1
ATOM 1502 O O . ALA A 1 197 ? -11.417 2.167 14.324 1.00 68.69 197 ALA A O 1
ATOM 1503 N N . SER A 1 198 ? -12.324 2.689 12.341 1.00 70.25 198 SER A N 1
ATOM 1504 C CA . SER A 1 198 ? -13.644 3.001 12.898 1.00 70.25 198 SER A CA 1
ATOM 1505 C C . SER A 1 198 ? -14.280 1.778 13.582 1.00 70.25 198 SER A C 1
ATOM 1507 O O . SER A 1 198 ? -14.207 0.638 13.103 1.00 70.25 198 SER A O 1
ATOM 1509 N N . THR A 1 199 ? -14.937 2.005 14.718 1.00 73.50 199 THR A N 1
ATOM 1510 C CA . THR A 1 199 ? -15.569 0.956 15.531 1.00 73.50 199 THR A CA 1
ATOM 1511 C C . THR A 1 199 ? -16.987 0.613 15.059 1.00 73.50 199 THR A C 1
ATOM 1513 O O . THR A 1 199 ? -17.446 -0.511 15.292 1.00 73.50 199 THR A O 1
ATOM 1516 N N . THR A 1 200 ? -17.669 1.517 14.349 1.00 84.00 200 THR A N 1
ATOM 1517 C CA . THR A 1 200 ? -19.044 1.322 13.858 1.00 84.00 200 THR A CA 1
ATOM 1518 C C . THR A 1 200 ? -19.079 0.639 12.488 1.00 84.00 200 THR A C 1
ATOM 1520 O O . THR A 1 200 ? -18.201 0.835 11.653 1.00 84.00 200 THR A O 1
ATOM 1523 N N . ASN A 1 201 ? -20.112 -0.166 12.205 1.00 84.56 201 ASN A N 1
ATOM 1524 C CA . ASN A 1 201 ? -20.210 -0.873 10.914 1.00 84.56 201 ASN A CA 1
ATOM 1525 C C . ASN A 1 201 ? -20.349 0.092 9.725 1.00 84.56 201 ASN A C 1
ATOM 1527 O O . ASN A 1 201 ? -19.702 -0.109 8.701 1.00 84.56 201 ASN A O 1
ATOM 1531 N N . ARG A 1 202 ? -21.146 1.161 9.874 1.00 83.25 202 ARG A N 1
ATOM 1532 C CA . ARG A 1 202 ? -21.290 2.205 8.845 1.00 83.25 202 ARG A CA 1
ATOM 1533 C C . ARG A 1 202 ? -19.997 3.005 8.673 1.00 83.25 202 ARG A C 1
ATOM 1535 O O . ARG A 1 202 ? -19.567 3.212 7.544 1.00 83.25 202 ARG A O 1
ATOM 1542 N N . GLY A 1 203 ? -19.341 3.370 9.777 1.00 81.62 203 GLY A N 1
ATOM 1543 C CA . GLY A 1 203 ? -18.061 4.074 9.747 1.00 81.62 203 GLY A CA 1
ATOM 1544 C C . GLY A 1 203 ? -16.956 3.263 9.072 1.00 81.62 203 GLY A C 1
ATOM 1545 O O . GLY A 1 203 ? -16.194 3.817 8.291 1.00 81.62 203 GLY A O 1
ATOM 1546 N N . ARG A 1 204 ? -16.911 1.938 9.271 1.00 84.56 204 ARG A N 1
ATOM 1547 C CA . ARG A 1 204 ? -15.968 1.044 8.570 1.00 84.56 204 ARG A CA 1
ATOM 1548 C C . ARG A 1 204 ? -16.151 1.040 7.055 1.00 84.56 204 ARG A C 1
ATOM 1550 O O . ARG A 1 204 ? -15.155 1.030 6.336 1.00 84.56 204 ARG A O 1
ATOM 1557 N N . LEU A 1 205 ? -17.398 1.047 6.579 1.00 87.94 205 LEU A N 1
ATOM 1558 C CA . LEU A 1 205 ? -17.686 1.082 5.144 1.00 87.94 205 LEU A CA 1
ATOM 1559 C C . LEU A 1 205 ? -17.231 2.407 4.530 1.00 87.94 205 LEU A C 1
ATOM 1561 O O . LEU A 1 205 ? -16.486 2.382 3.555 1.00 87.94 205 LEU A O 1
ATOM 1565 N N . ILE A 1 206 ? -17.606 3.536 5.143 1.00 86.88 206 ILE A N 1
ATOM 1566 C CA . ILE A 1 206 ? -17.212 4.878 4.687 1.00 86.88 206 ILE A CA 1
ATOM 1567 C C . ILE A 1 206 ? -15.690 5.033 4.730 1.00 86.88 206 ILE A C 1
ATOM 1569 O O . ILE A 1 206 ? -15.095 5.498 3.765 1.00 86.88 206 ILE A O 1
ATOM 1573 N N . PHE A 1 207 ? -15.050 4.587 5.812 1.00 84.75 207 PHE A N 1
ATOM 1574 C CA . PHE A 1 207 ? -13.599 4.640 5.970 1.00 84.75 207 PHE A CA 1
ATOM 1575 C C . PHE A 1 207 ? -12.872 3.878 4.858 1.00 84.75 207 PHE A C 1
ATOM 1577 O O . PHE A 1 207 ? -12.004 4.445 4.198 1.00 84.75 207 PHE A O 1
ATOM 1584 N N . GLY A 1 208 ? -13.244 2.617 4.612 1.00 86.69 208 GLY A N 1
ATOM 1585 C CA . GLY A 1 208 ? -12.625 1.844 3.536 1.00 86.69 208 GLY A CA 1
ATOM 1586 C C . GLY A 1 208 ? -12.936 2.419 2.152 1.00 86.69 208 GLY A C 1
ATOM 1587 O O . GLY A 1 208 ? -12.048 2.445 1.310 1.00 86.69 208 GLY A O 1
ATOM 1588 N N . ALA A 1 209 ? -14.132 2.976 1.928 1.00 90.19 209 ALA A N 1
ATOM 1589 C CA . ALA A 1 209 ? -14.479 3.614 0.659 1.00 90.19 209 ALA A CA 1
ATOM 1590 C C . ALA A 1 209 ? -13.658 4.889 0.395 1.00 90.19 209 ALA A C 1
ATOM 1592 O O . ALA A 1 209 ? -13.083 5.028 -0.682 1.00 90.19 209 ALA A O 1
ATOM 1593 N N . LEU A 1 210 ? -13.544 5.786 1.381 1.00 88.38 210 LEU A N 1
ATOM 1594 C CA . LEU A 1 210 ? -12.686 6.973 1.289 1.00 88.38 210 LEU A CA 1
ATOM 1595 C C . LEU A 1 210 ? -11.231 6.578 1.049 1.00 88.38 210 LEU A C 1
ATOM 1597 O O . LEU A 1 210 ? -10.543 7.210 0.249 1.00 88.38 210 LEU A O 1
ATOM 1601 N N . ALA A 1 211 ? -10.784 5.498 1.692 1.00 87.38 211 ALA A N 1
ATOM 1602 C CA . ALA A 1 211 ? -9.452 4.992 1.456 1.00 87.38 211 ALA A CA 1
ATOM 1603 C C . ALA A 1 211 ? -9.286 4.408 0.032 1.00 87.38 211 ALA A C 1
ATOM 1605 O O . ALA A 1 211 ? -8.304 4.666 -0.653 1.00 87.38 211 ALA A O 1
ATOM 1606 N N . GLY A 1 212 ? -10.260 3.662 -0.484 1.00 88.06 212 GLY A N 1
ATOM 1607 C CA . GLY A 1 212 ? -10.207 3.151 -1.859 1.00 88.06 212 GLY A CA 1
ATOM 1608 C C . GLY A 1 212 ? -10.112 4.284 -2.886 1.00 88.06 212 GLY A C 1
ATOM 1609 O O . GLY A 1 212 ? -9.278 4.239 -3.791 1.00 88.06 212 GLY A O 1
ATOM 1610 N N . LEU A 1 213 ? -10.909 5.338 -2.686 1.00 90.44 213 LEU A N 1
ATOM 1611 C CA . LEU A 1 213 ? -10.931 6.526 -3.539 1.00 90.44 213 LEU A CA 1
ATOM 1612 C C . LEU A 1 213 ? -9.598 7.286 -3.513 1.00 90.44 213 LEU A C 1
ATOM 1614 O O . LEU A 1 213 ? -9.052 7.615 -4.565 1.00 90.44 213 LEU A O 1
ATOM 1618 N N . LEU A 1 214 ? -9.057 7.552 -2.323 1.00 86.94 214 LEU A N 1
ATOM 1619 C CA . LEU A 1 214 ? -7.806 8.294 -2.177 1.00 86.94 214 LEU A CA 1
ATOM 1620 C C . LEU A 1 214 ? -6.608 7.487 -2.714 1.00 86.94 214 LEU A C 1
ATOM 1622 O O . LEU A 1 214 ? -5.761 8.059 -3.401 1.00 86.94 214 LEU A O 1
ATOM 1626 N N . VAL A 1 215 ? -6.564 6.161 -2.513 1.00 88.25 215 VAL A N 1
ATOM 1627 C CA . VAL A 1 215 ? -5.551 5.301 -3.156 1.00 88.25 215 VAL A CA 1
ATOM 1628 C C . VAL A 1 215 ? -5.644 5.384 -4.676 1.00 88.25 215 VAL A C 1
ATOM 1630 O O . VAL A 1 215 ? -4.612 5.536 -5.330 1.00 88.25 215 VAL A O 1
ATOM 1633 N N . TRP A 1 216 ? -6.849 5.286 -5.243 1.00 88.19 216 TRP A N 1
ATOM 1634 C CA . TRP A 1 216 ? -7.038 5.405 -6.687 1.00 88.19 216 TRP A CA 1
ATOM 1635 C C . TRP A 1 216 ? -6.549 6.761 -7.202 1.00 88.19 216 TRP A C 1
ATOM 1637 O O . TRP A 1 216 ? -5.750 6.803 -8.131 1.00 88.19 216 TRP A O 1
ATOM 1647 N N . MET A 1 217 ? -6.931 7.860 -6.548 1.00 86.69 217 MET A N 1
ATOM 1648 C CA . MET A 1 217 ? -6.526 9.211 -6.943 1.00 86.69 217 MET A CA 1
ATOM 1649 C C . MET A 1 217 ? -4.999 9.389 -6.924 1.00 86.69 217 MET A C 1
ATOM 1651 O O . MET A 1 217 ? -4.431 9.942 -7.865 1.00 86.69 217 MET A O 1
ATOM 1655 N N . ILE A 1 218 ? -4.310 8.870 -5.901 1.00 83.38 218 ILE A N 1
ATOM 1656 C CA . ILE A 1 218 ? -2.839 8.910 -5.825 1.00 83.38 218 ILE A CA 1
ATOM 1657 C C . ILE A 1 218 ? -2.207 8.035 -6.917 1.00 83.38 218 ILE A C 1
ATOM 1659 O O . ILE A 1 218 ? -1.206 8.422 -7.524 1.00 83.38 218 ILE A O 1
ATOM 1663 N N . ARG A 1 219 ? -2.787 6.868 -7.209 1.00 82.50 219 ARG A N 1
ATOM 1664 C CA . ARG A 1 219 ? -2.270 5.967 -8.247 1.00 82.50 219 ARG A CA 1
ATOM 1665 C C . ARG A 1 219 ? -2.458 6.529 -9.649 1.00 82.50 219 ARG A C 1
ATOM 1667 O O . ARG A 1 219 ? -1.522 6.439 -10.435 1.00 82.50 219 ARG A O 1
ATOM 1674 N N . SER A 1 220 ? -3.583 7.175 -9.922 1.00 79.81 220 SER A N 1
ATOM 1675 C CA . SER A 1 220 ? -3.886 7.776 -11.221 1.00 79.81 220 SER A CA 1
ATOM 1676 C C . SER A 1 220 ? -3.143 9.100 -11.435 1.00 79.81 220 SER A C 1
ATOM 1678 O O . SER A 1 220 ? -2.467 9.274 -12.444 1.00 79.81 220 SER A O 1
ATOM 1680 N N . PHE A 1 221 ? -3.185 10.014 -10.459 1.00 80.25 221 PHE A N 1
ATOM 1681 C CA . PHE A 1 221 ? -2.701 11.393 -10.635 1.00 80.25 221 PHE A CA 1
ATOM 1682 C C . PHE A 1 221 ? -1.444 11.734 -9.827 1.00 80.25 221 PHE A C 1
ATOM 1684 O O . PHE A 1 221 ? -0.725 12.670 -10.163 1.00 80.25 221 PHE A O 1
ATOM 1691 N N . GLY A 1 222 ? -1.141 10.986 -8.766 1.00 75.00 222 GLY A N 1
ATOM 1692 C CA . GLY A 1 222 ? -0.002 11.267 -7.887 1.00 75.00 222 GLY A CA 1
ATOM 1693 C C . GLY A 1 222 ? 1.363 10.936 -8.502 1.00 75.00 222 GLY A C 1
ATOM 1694 O O . GLY A 1 222 ? 1.471 10.264 -9.531 1.00 75.00 222 GLY A O 1
ATOM 1695 N N . GLY A 1 223 ? 2.435 11.382 -7.844 1.00 67.88 223 GLY A N 1
ATOM 1696 C CA . GLY A 1 223 ? 3.819 11.040 -8.205 1.00 67.88 223 GLY A CA 1
ATOM 1697 C C . GLY A 1 223 ? 4.288 9.679 -7.681 1.00 67.88 223 GLY A C 1
ATOM 1698 O O . GLY A 1 223 ? 5.274 9.153 -8.176 1.00 67.88 223 GLY A O 1
ATOM 1699 N N . TYR A 1 224 ? 3.572 9.093 -6.717 1.00 69.19 224 TYR A N 1
ATOM 1700 C CA . TYR A 1 224 ? 3.986 7.864 -6.040 1.00 69.19 224 TYR A CA 1
ATOM 1701 C C . TYR A 1 224 ? 3.338 6.602 -6.645 1.00 69.19 224 TYR A C 1
ATOM 1703 O O . TYR A 1 224 ? 2.196 6.674 -7.123 1.00 69.19 224 TYR A O 1
ATOM 1711 N N . PRO A 1 225 ? 4.039 5.451 -6.600 1.00 59.03 225 PRO A N 1
ATOM 1712 C CA . PRO A 1 225 ? 3.530 4.169 -7.097 1.00 59.03 225 PRO A CA 1
ATOM 1713 C C . PRO A 1 225 ? 2.451 3.545 -6.204 1.00 59.03 225 PRO A C 1
ATOM 1715 O O . PRO A 1 225 ? 1.508 2.928 -6.700 1.00 59.03 225 PRO A O 1
ATOM 1718 N N . ASP A 1 226 ? 2.536 3.749 -4.885 1.00 63.06 226 ASP A N 1
ATOM 1719 C CA . ASP A 1 226 ? 1.593 3.196 -3.912 1.00 63.06 226 ASP A CA 1
ATOM 1720 C C . ASP A 1 226 ? 0.982 4.286 -3.022 1.00 63.06 226 ASP A C 1
ATOM 1722 O O . ASP A 1 226 ? 1.664 4.977 -2.267 1.00 63.06 226 ASP A O 1
ATOM 1726 N N . GLY A 1 227 ? -0.347 4.418 -3.090 1.00 59.91 227 GLY A N 1
ATOM 1727 C CA . GLY A 1 227 ? -1.110 5.376 -2.285 1.00 59.91 227 GLY A CA 1
ATOM 1728 C C . GLY A 1 227 ? -1.516 4.856 -0.905 1.00 59.91 227 GLY A C 1
ATOM 1729 O O . GLY A 1 227 ? -1.903 5.645 -0.050 1.00 59.91 227 GLY A O 1
ATOM 1730 N N . VAL A 1 228 ? -1.421 3.543 -0.661 1.00 63.59 228 VAL A N 1
ATOM 1731 C CA . VAL A 1 228 ? -1.971 2.868 0.535 1.00 63.59 228 VAL A CA 1
ATOM 1732 C C . VAL A 1 228 ? -1.433 3.461 1.840 1.00 63.59 228 VAL A C 1
ATOM 1734 O O . VAL A 1 228 ? -2.175 3.594 2.811 1.00 63.59 228 VAL A O 1
ATOM 1737 N N . ALA A 1 229 ? -0.165 3.872 1.857 1.00 60.59 229 ALA A N 1
ATOM 1738 C CA . ALA A 1 229 ? 0.477 4.454 3.030 1.00 60.59 229 ALA A CA 1
ATOM 1739 C C . ALA A 1 229 ? -0.057 5.829 3.433 1.00 60.59 229 ALA A C 1
ATOM 1741 O O . ALA A 1 229 ? -0.178 6.120 4.621 1.00 60.59 229 ALA A O 1
ATOM 1742 N N . PHE A 1 230 ? -0.412 6.645 2.446 1.00 59.72 230 PHE A N 1
ATOM 1743 C CA . PHE A 1 230 ? -1.001 7.970 2.638 1.00 59.72 230 PHE A CA 1
ATOM 1744 C C . PHE A 1 230 ? -2.499 7.895 2.917 1.00 59.72 230 PHE A C 1
ATOM 1746 O O . PHE A 1 230 ? -3.124 8.863 3.339 1.00 59.72 230 PHE A O 1
ATOM 1753 N N . CYS A 1 231 ? -3.078 6.726 2.673 1.00 54.50 231 CYS A N 1
ATOM 1754 C CA . CYS A 1 231 ? -4.503 6.547 2.575 1.00 54.50 231 CYS A CA 1
ATOM 1755 C C . CYS A 1 231 ? -5.157 6.011 3.848 1.00 54.50 231 CYS A C 1
ATOM 1757 O O . CYS A 1 231 ? -6.248 5.439 3.827 1.00 54.50 231 CYS A O 1
ATOM 1759 N N . ARG A 1 232 ? -4.496 6.201 4.983 1.00 56.44 232 ARG A N 1
ATOM 1760 C CA . ARG A 1 232 ? -5.162 6.107 6.270 1.00 56.44 232 ARG A CA 1
ATOM 1761 C C . ARG A 1 232 ? -5.587 7.530 6.632 1.00 56.44 232 ARG A C 1
ATOM 1763 O O . ARG A 1 232 ? -4.737 8.274 7.123 1.00 56.44 232 ARG A O 1
ATOM 1770 N N . PRO A 1 233 ? -6.860 7.928 6.400 1.00 51.12 233 PRO A N 1
ATOM 1771 C CA . PRO A 1 233 ? -7.396 9.113 7.045 1.00 51.12 233 PRO A CA 1
ATOM 1772 C C . PRO A 1 233 ? -7.026 9.036 8.517 1.00 51.12 233 PRO A C 1
ATOM 1774 O O . PRO A 1 233 ? -7.141 7.956 9.112 1.00 51.12 233 PRO A O 1
ATOM 1777 N N . ALA A 1 234 ? -6.557 10.149 9.084 1.00 45.38 234 ALA A N 1
ATOM 1778 C CA . ALA A 1 234 ? -6.526 10.296 10.529 1.00 45.38 234 ALA A CA 1
ATOM 1779 C C . ALA A 1 234 ? -7.865 9.774 11.017 1.00 45.38 234 ALA A C 1
ATOM 1781 O O . ALA A 1 234 ? -8.901 10.267 10.564 1.00 45.38 234 ALA A O 1
ATOM 1782 N N . GLY A 1 235 ? -7.841 8.705 11.813 1.00 41.28 235 GLY A N 1
ATOM 1783 C CA . GLY A 1 235 ? -9.037 8.232 12.472 1.00 41.28 235 GLY A CA 1
ATOM 1784 C C . GLY A 1 235 ? -9.461 9.386 13.352 1.00 41.28 235 GLY A C 1
ATOM 1785 O O . GLY A 1 235 ? -8.942 9.560 14.451 1.00 41.28 235 GLY A O 1
ATOM 1786 N N . GLU A 1 236 ? -10.318 10.240 12.806 1.00 40.34 236 GLU A N 1
ATOM 1787 C CA . GLU A 1 236 ? -10.890 11.356 13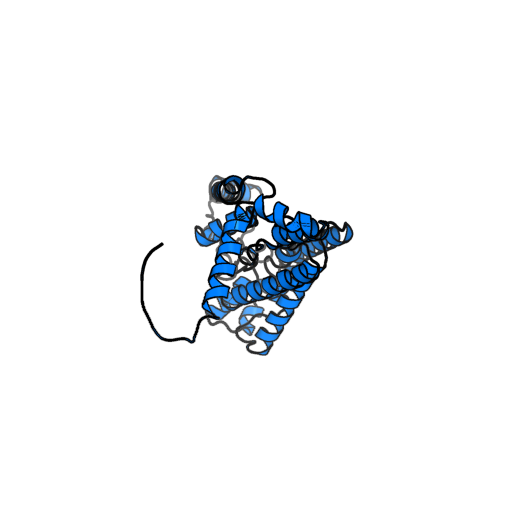.511 1.00 40.34 236 GLU A CA 1
ATOM 1788 C C . GLU A 1 236 ? -11.489 10.788 14.791 1.00 40.34 236 GLU A C 1
ATOM 1790 O O . GLU A 1 236 ? -11.922 9.631 14.830 1.00 40.34 236 GLU A O 1
ATOM 1795 N N . HIS A 1 237 ? -11.462 11.589 15.850 1.00 41.44 237 HIS A N 1
ATOM 1796 C CA . HIS A 1 237 ? -11.778 11.245 17.235 1.00 41.44 237 HIS A CA 1
ATOM 1797 C C . HIS A 1 237 ? -13.128 10.531 17.486 1.00 41.44 237 HIS A C 1
ATOM 1799 O O . HIS A 1 237 ? -13.478 10.303 18.640 1.00 41.44 237 HIS A O 1
ATOM 1805 N N . HIS A 1 238 ? -13.866 10.100 16.464 1.00 42.25 238 HIS A N 1
ATOM 1806 C CA . HIS A 1 238 ? -15.021 9.212 16.524 1.00 42.25 238 HIS A CA 1
ATOM 1807 C C . HIS A 1 238 ? -14.800 7.945 17.356 1.00 42.25 238 HIS A C 1
ATOM 1809 O O . HIS A 1 238 ? -15.714 7.540 18.053 1.00 42.25 238 HIS A O 1
ATOM 1815 N N . GLY A 1 239 ? -13.600 7.358 17.426 1.00 39.97 239 GLY A N 1
ATOM 1816 C CA . GLY A 1 239 ? -13.355 6.236 18.354 1.00 39.97 239 GLY A CA 1
ATOM 1817 C C . GLY A 1 239 ? -13.438 6.618 19.847 1.00 39.97 239 GLY A C 1
ATOM 1818 O O . GLY A 1 239 ? -13.742 5.775 20.700 1.00 39.97 239 GLY A O 1
ATOM 1819 N N . SER A 1 240 ? -13.176 7.890 20.171 1.00 42.47 240 SER A N 1
ATOM 1820 C CA . SER A 1 240 ? -13.356 8.479 21.505 1.00 42.47 240 SER A CA 1
ATOM 1821 C C . SER A 1 240 ? -14.780 9.000 21.684 1.00 42.47 240 SER A C 1
ATOM 1823 O O . SER A 1 240 ? -15.377 8.765 22.732 1.00 42.47 240 SER A O 1
ATOM 1825 N N . SER A 1 241 ? -15.347 9.653 20.667 1.00 40.25 241 SER A N 1
ATOM 1826 C CA . SER A 1 241 ? -16.724 10.151 20.694 1.00 40.25 241 SER A CA 1
ATOM 1827 C C . SER A 1 241 ? -17.736 9.016 20.761 1.00 40.25 241 SER A C 1
ATOM 1829 O O . SER A 1 241 ? -18.673 9.133 21.527 1.00 40.25 241 SER A O 1
ATOM 1831 N N . ASP A 1 242 ? -17.526 7.882 20.092 1.00 45.97 242 ASP A N 1
ATOM 1832 C CA . ASP A 1 242 ? -18.405 6.706 20.166 1.00 45.97 242 ASP A CA 1
ATOM 1833 C C . ASP A 1 242 ? -18.326 6.035 21.539 1.00 45.97 242 ASP A C 1
ATOM 1835 O O . ASP A 1 242 ? -19.338 5.594 22.083 1.00 45.97 242 ASP A O 1
ATOM 1839 N N . ARG A 1 243 ? -17.137 6.006 22.156 1.00 47.50 243 ARG A N 1
ATOM 1840 C CA . ARG A 1 243 ? -16.977 5.548 23.544 1.00 47.50 243 ARG A CA 1
ATOM 1841 C C . ARG A 1 243 ? -17.689 6.481 24.518 1.00 47.50 243 ARG A C 1
ATOM 1843 O O . ARG A 1 243 ? -18.364 5.996 25.420 1.00 47.50 243 ARG A O 1
ATOM 1850 N N . LEU A 1 244 ? -17.590 7.792 24.308 1.00 47.53 244 LEU A N 1
ATOM 1851 C CA . LEU A 1 244 ? -18.280 8.803 25.106 1.00 47.53 244 LEU A CA 1
ATOM 1852 C C . LEU A 1 244 ? -19.790 8.818 24.842 1.00 47.53 244 LEU A C 1
ATOM 1854 O O . LEU A 1 244 ? -20.547 8.984 25.787 1.00 47.53 244 LEU A O 1
ATOM 1858 N N . LEU A 1 245 ? -20.252 8.574 23.617 1.00 49.50 245 LEU A N 1
ATOM 1859 C CA . LEU A 1 245 ? -21.664 8.483 23.231 1.00 49.50 245 LEU A CA 1
ATOM 1860 C C . LEU A 1 245 ? -22.296 7.212 23.800 1.00 49.50 245 LEU A C 1
ATOM 1862 O O . LEU A 1 245 ? -23.365 7.276 24.393 1.00 49.50 245 LEU A O 1
ATOM 1866 N N . HIS A 1 246 ? -21.614 6.066 23.737 1.00 51.34 246 HIS A N 1
ATOM 1867 C CA . HIS A 1 246 ? -22.083 4.830 24.373 1.00 51.34 246 HIS A CA 1
ATOM 1868 C C . HIS A 1 246 ? -21.945 4.829 25.906 1.00 51.34 246 HIS A C 1
ATOM 1870 O O . HIS A 1 246 ? -22.673 4.095 26.582 1.00 51.34 246 HIS A O 1
ATOM 1876 N N . ALA A 1 247 ? -21.019 5.607 26.475 1.00 52.19 247 ALA A N 1
ATOM 1877 C CA . ALA A 1 247 ? -20.929 5.828 27.919 1.00 52.19 247 ALA A CA 1
ATOM 1878 C C . ALA A 1 247 ? -22.022 6.797 28.403 1.00 52.19 247 ALA A C 1
ATOM 1880 O O . ALA A 1 247 ? -22.722 6.499 29.366 1.00 52.19 247 ALA A O 1
ATOM 1881 N N . SER A 1 248 ? -22.247 7.902 27.690 1.00 48.47 248 SER A N 1
ATOM 1882 C CA . SER A 1 248 ? -23.264 8.910 28.021 1.00 48.47 248 SER A CA 1
ATOM 1883 C C . SER A 1 248 ? -24.697 8.457 27.727 1.00 48.47 248 SER A C 1
ATOM 1885 O O . SER A 1 248 ? -25.609 8.858 28.447 1.00 48.47 248 SER A O 1
ATOM 1887 N N . ALA A 1 249 ? -24.907 7.555 26.762 1.00 58.12 249 ALA A N 1
ATOM 1888 C CA . ALA A 1 249 ? -26.201 6.916 26.505 1.00 58.12 249 ALA A CA 1
ATOM 1889 C C . ALA A 1 249 ? -26.665 5.988 27.645 1.00 58.12 249 ALA A C 1
ATOM 1891 O O . ALA A 1 249 ? -27.842 5.646 27.710 1.00 58.12 249 ALA A O 1
ATOM 1892 N N . ARG A 1 250 ? -25.762 5.596 28.557 1.00 57.69 250 ARG A N 1
ATOM 1893 C CA . ARG A 1 250 ? -26.081 4.816 29.765 1.00 57.69 250 ARG A CA 1
ATOM 1894 C C . ARG A 1 250 ? -26.314 5.675 31.012 1.00 57.69 250 ARG A C 1
ATOM 1896 O O . ARG A 1 250 ? -26.681 5.137 32.053 1.00 57.69 250 ARG A O 1
ATOM 1903 N N . LEU A 1 251 ? -26.130 6.993 30.922 1.00 58.66 251 LEU A N 1
ATOM 1904 C CA . LEU A 1 251 ? -26.306 7.913 32.044 1.00 58.66 251 LEU A CA 1
ATOM 1905 C C . LEU A 1 251 ? -27.715 8.518 32.055 1.00 58.66 251 LEU A C 1
ATOM 1907 O O . LEU A 1 251 ? -28.251 8.952 31.029 1.00 58.66 251 LEU A O 1
ATOM 1911 N N . ARG A 1 252 ? -28.305 8.600 33.254 1.00 45.31 252 ARG A N 1
ATOM 1912 C CA . ARG A 1 252 ? -29.561 9.332 33.482 1.00 45.31 252 ARG A CA 1
ATOM 1913 C C . ARG A 1 252 ? -29.390 10.807 33.065 1.00 45.31 252 ARG A C 1
ATOM 1915 O O . ARG A 1 252 ? -28.282 11.330 33.191 1.00 45.31 252 ARG A O 1
ATOM 1922 N N . PRO A 1 253 ? -30.442 11.499 32.581 1.00 57.06 253 PRO A N 1
ATOM 1923 C CA . PRO A 1 253 ? -30.343 12.882 32.093 1.00 57.06 253 PRO A CA 1
ATOM 1924 C C . PRO A 1 253 ? -29.646 13.848 33.066 1.00 57.06 253 PRO A C 1
ATOM 1926 O O . PRO A 1 253 ? -28.820 14.648 32.640 1.00 57.06 253 PRO A O 1
ATOM 1929 N N . SER A 1 254 ? -29.880 13.697 34.373 1.00 53.72 254 SER A N 1
ATOM 1930 C CA . SER A 1 254 ? -29.237 14.497 35.426 1.00 53.72 254 SER A CA 1
ATOM 1931 C C . SER A 1 254 ? -27.731 14.247 35.592 1.00 53.72 254 SER A C 1
ATOM 1933 O O . SER A 1 254 ? -27.023 15.113 36.089 1.00 53.72 254 SER A O 1
ATOM 1935 N N . GLN A 1 255 ? -27.213 13.091 35.161 1.00 54.88 255 GLN A N 1
ATOM 1936 C CA . GLN A 1 255 ? -25.788 12.748 35.261 1.00 54.88 255 GLN A CA 1
ATOM 1937 C C . GLN A 1 255 ? -24.988 13.075 33.996 1.00 54.88 255 GLN A C 1
ATOM 1939 O O . GLN A 1 255 ? -23.760 13.095 34.044 1.00 54.88 255 GLN A O 1
ATOM 1944 N N . ARG A 1 256 ? -25.656 13.376 32.873 1.00 55.25 256 ARG A N 1
ATOM 1945 C CA . ARG A 1 256 ? -24.981 13.811 31.638 1.00 55.25 256 ARG A CA 1
ATOM 1946 C C . ARG A 1 256 ? -24.335 15.190 31.777 1.00 55.25 256 ARG A C 1
ATOM 1948 O O . ARG A 1 256 ? -23.262 15.396 31.220 1.00 55.25 256 ARG A O 1
ATOM 1955 N N . VAL A 1 257 ? -24.950 16.089 32.546 1.00 54.84 257 VAL A N 1
ATOM 1956 C CA . VAL A 1 257 ? -24.444 17.454 32.775 1.00 54.84 257 VAL A CA 1
ATOM 1957 C C . VAL A 1 257 ? -23.133 17.417 33.570 1.00 54.84 257 VAL A C 1
ATOM 1959 O O . VAL A 1 257 ? -22.125 17.948 33.118 1.00 54.84 257 VAL A O 1
ATOM 1962 N N . ASN A 1 258 ? -23.097 16.656 34.666 1.00 47.41 258 ASN A N 1
ATOM 1963 C CA . ASN A 1 258 ? -21.910 16.544 35.525 1.00 47.41 258 ASN A CA 1
ATOM 1964 C C . ASN A 1 258 ? -20.766 15.751 34.861 1.00 47.41 258 ASN A C 1
ATOM 1966 O O . ASN A 1 258 ? -19.590 16.010 35.103 1.00 47.41 258 ASN A O 1
ATOM 1970 N N . HIS A 1 259 ? -21.089 14.787 33.991 1.00 51.22 259 HIS A N 1
ATOM 1971 C CA . HIS A 1 259 ? -20.080 14.027 33.249 1.00 51.22 259 HIS A CA 1
ATOM 1972 C C . HIS A 1 259 ? -19.403 14.866 32.151 1.00 51.22 259 HIS A C 1
ATOM 1974 O O . HIS A 1 259 ? -18.270 14.573 31.785 1.00 51.22 259 HIS A O 1
ATOM 1980 N N . ALA A 1 260 ? -20.053 15.907 31.620 1.00 48.34 260 ALA A N 1
ATOM 1981 C CA . ALA A 1 260 ? -19.445 16.810 30.639 1.00 48.34 260 ALA A CA 1
ATOM 1982 C C . ALA A 1 260 ? -18.429 17.785 31.271 1.00 48.34 260 ALA A C 1
ATOM 1984 O O . ALA A 1 260 ? -17.514 18.249 30.587 1.00 48.34 260 ALA A O 1
ATOM 1985 N N . GLU A 1 261 ? -18.570 18.058 32.571 1.00 49.91 261 GLU A N 1
ATOM 1986 C CA . GLU A 1 261 ? -17.759 19.023 33.320 1.00 49.91 261 GLU A CA 1
ATOM 1987 C C . GLU A 1 261 ? -16.377 18.475 33.725 1.00 49.91 261 GLU A C 1
ATOM 1989 O O . GLU A 1 261 ? -15.400 19.219 33.765 1.00 49.91 261 GLU A O 1
ATOM 1994 N N . ASN A 1 262 ? -16.258 17.156 33.914 1.00 47.22 262 ASN A N 1
ATOM 1995 C CA . ASN A 1 262 ? -15.020 16.492 34.349 1.00 47.22 262 ASN A CA 1
ATOM 1996 C C . ASN A 1 262 ? -13.994 16.198 33.233 1.00 47.22 262 ASN A C 1
ATOM 1998 O O . ASN A 1 262 ? -12.913 15.685 33.521 1.00 47.22 262 ASN A O 1
ATOM 2002 N N . TYR A 1 263 ? -14.288 16.512 31.966 1.00 47.56 263 TYR A N 1
ATOM 2003 C CA . TYR A 1 263 ? -13.355 16.299 30.852 1.00 47.56 263 TYR A CA 1
ATOM 2004 C C . TYR A 1 263 ? -12.850 17.649 30.308 1.00 47.56 263 TYR A C 1
ATOM 2006 O O . TYR A 1 263 ? -13.587 18.363 29.629 1.00 47.56 263 TYR A O 1
ATOM 2014 N N . PRO A 1 264 ? -11.572 18.019 30.517 1.00 42.66 264 PRO A N 1
ATOM 2015 C CA . PRO A 1 264 ? -11.048 19.313 30.066 1.00 42.66 264 PRO A CA 1
ATOM 2016 C C . PRO A 1 264 ? -11.010 19.461 28.532 1.00 42.66 264 PRO A C 1
ATOM 2018 O O . PRO A 1 264 ? -10.967 20.578 28.023 1.00 42.66 264 PRO A O 1
ATOM 2021 N N . LYS A 1 265 ? -11.097 18.355 27.774 1.00 41.22 265 LYS A N 1
ATOM 2022 C CA . LYS A 1 265 ? -11.146 18.371 26.299 1.00 41.22 265 LYS A CA 1
ATOM 2023 C C . LYS A 1 265 ? -12.512 18.780 25.719 1.00 41.22 265 LYS A C 1
ATOM 2025 O O . LYS A 1 265 ? -12.554 19.208 24.571 1.00 41.22 265 LYS A O 1
ATOM 2030 N N . THR A 1 266 ? -13.612 18.704 26.477 1.00 41.44 266 THR A N 1
ATOM 2031 C CA . THR A 1 266 ? -14.958 19.118 26.015 1.00 41.44 266 THR A CA 1
ATOM 2032 C C . THR A 1 266 ? -15.238 20.611 26.206 1.00 41.44 266 THR A C 1
ATOM 2034 O O . THR A 1 266 ? -16.027 21.175 25.447 1.00 41.44 266 THR A O 1
ATOM 2037 N N . ARG A 1 267 ? -14.550 21.291 27.138 1.00 36.59 267 ARG A N 1
ATOM 2038 C CA . ARG A 1 267 ? -14.706 22.744 27.363 1.00 36.59 267 ARG A CA 1
ATOM 2039 C C . ARG A 1 267 ? -14.320 23.587 26.143 1.00 36.59 267 ARG A C 1
ATOM 2041 O O . ARG A 1 267 ? -14.999 24.566 25.850 1.00 36.59 267 ARG A O 1
ATOM 2048 N N . HIS A 1 268 ? -13.295 23.177 25.393 1.00 35.62 268 HIS A N 1
ATOM 2049 C CA . HIS A 1 268 ? -12.836 23.926 24.217 1.00 35.62 268 HIS A CA 1
ATOM 2050 C C . HIS A 1 268 ? -13.787 23.859 23.013 1.00 35.62 268 HIS A C 1
ATOM 2052 O O . HIS A 1 268 ? -13.783 24.776 22.199 1.00 35.62 268 HIS A O 1
ATOM 2058 N N . TYR A 1 269 ? -14.632 22.829 22.911 1.00 37.00 269 TYR A N 1
ATOM 2059 C CA . TYR A 1 269 ? -15.502 22.642 21.744 1.00 37.00 269 TYR A CA 1
ATOM 2060 C C . TYR A 1 269 ? -16.963 23.029 22.000 1.00 37.00 269 TYR A C 1
ATOM 2062 O O . TYR A 1 269 ? -17.605 23.575 21.105 1.00 37.00 269 TYR A O 1
ATOM 2070 N N . VAL A 1 270 ? -17.479 22.870 23.226 1.00 36.28 270 VAL A N 1
ATOM 2071 C CA . VAL A 1 270 ? -18.819 23.384 23.577 1.00 36.28 270 VAL A CA 1
ATOM 2072 C C . VAL A 1 270 ? -18.815 24.917 23.668 1.00 36.28 270 VAL A C 1
ATOM 2074 O O . VAL A 1 270 ? -19.776 25.554 23.246 1.00 36.28 270 VAL A O 1
ATOM 2077 N N . GLY A 1 271 ? -17.704 25.532 24.096 1.00 30.03 271 GLY A N 1
ATOM 2078 C CA . GLY A 1 271 ? -17.539 26.992 24.053 1.00 30.03 271 GLY A CA 1
ATOM 2079 C C . GLY A 1 271 ? -17.498 27.568 22.629 1.00 30.03 271 GLY A C 1
ATOM 2080 O O . GLY A 1 271 ? -18.010 28.662 22.395 1.00 30.03 271 GLY A O 1
ATOM 2081 N N . ALA A 1 272 ? -16.969 26.821 21.654 1.00 35.00 272 ALA A N 1
ATOM 2082 C CA . ALA A 1 272 ? -16.926 27.241 20.250 1.00 35.00 272 ALA A CA 1
ATOM 2083 C C . ALA A 1 272 ? -18.287 27.068 19.544 1.00 35.00 272 ALA A C 1
ATOM 2085 O O . ALA A 1 272 ? -18.688 27.921 18.756 1.00 35.00 272 ALA A O 1
ATOM 2086 N N . LEU A 1 273 ? -19.046 26.018 19.880 1.00 32.38 273 LEU A N 1
ATOM 2087 C CA . LEU A 1 273 ? -20.398 25.805 19.347 1.00 32.38 273 LEU A CA 1
ATOM 2088 C C . LEU A 1 273 ? -21.446 26.738 19.978 1.00 32.38 273 LEU A C 1
ATOM 2090 O O . LEU A 1 273 ? -22.280 27.270 19.251 1.00 32.38 273 LEU A O 1
ATOM 2094 N N . CYS A 1 274 ? -21.377 27.028 21.283 1.00 31.20 274 CYS A N 1
ATOM 2095 C CA . CYS A 1 274 ? -22.285 28.001 21.909 1.00 31.20 274 CYS A CA 1
ATOM 2096 C C . CYS A 1 274 ? -21.965 29.461 21.537 1.00 31.20 274 CYS A C 1
ATOM 2098 O O . CYS A 1 274 ? -22.885 30.272 21.447 1.00 31.20 274 CYS A O 1
ATOM 2100 N N . SER A 1 275 ? -20.700 29.812 21.268 1.00 32.91 275 SER A N 1
ATOM 2101 C CA . SER A 1 275 ? -20.350 31.164 20.788 1.00 32.91 275 SER A CA 1
ATOM 2102 C C . SER A 1 275 ? -20.646 31.374 19.296 1.00 32.91 275 SER A C 1
ATOM 2104 O O . SER A 1 275 ? -20.941 32.498 18.890 1.00 32.91 275 SER A O 1
ATOM 2106 N N . GLY A 1 276 ? -20.646 30.303 18.492 1.00 34.03 276 GLY A N 1
ATOM 2107 C CA . GLY A 1 276 ? -21.055 30.337 17.085 1.00 34.03 276 GLY A CA 1
ATOM 2108 C C . GLY A 1 276 ? -22.573 30.380 16.871 1.00 34.03 276 GLY A C 1
ATOM 2109 O O . GLY A 1 276 ? -23.030 31.026 15.933 1.00 34.03 276 GLY A O 1
ATOM 2110 N N . PHE A 1 277 ? -23.370 29.758 17.748 1.00 32.38 277 PHE A N 1
ATOM 2111 C CA . PHE A 1 277 ? -24.830 29.697 17.581 1.00 32.38 277 PHE A CA 1
ATOM 2112 C C . PHE A 1 277 ? -25.564 30.956 18.083 1.00 32.38 277 PHE A C 1
ATOM 2114 O O . PHE A 1 277 ? -26.606 31.313 17.539 1.00 32.38 277 PHE A O 1
ATOM 2121 N N . ASN A 1 278 ? -24.997 31.696 19.046 1.00 29.05 278 ASN A N 1
ATOM 2122 C CA . ASN A 1 278 ? -25.584 32.956 19.532 1.00 29.05 278 ASN A CA 1
ATOM 2123 C C . ASN A 1 278 ? -25.272 34.187 18.659 1.00 29.05 278 ASN A C 1
ATOM 2125 O O . ASN A 1 278 ? -25.877 35.235 18.864 1.00 29.05 278 ASN A O 1
ATOM 2129 N N . ARG A 1 279 ? -24.369 34.089 17.670 1.00 35.94 279 ARG A N 1
ATOM 2130 C CA . ARG A 1 279 ? -24.087 35.194 16.727 1.00 35.94 279 ARG A CA 1
ATOM 2131 C C . ARG A 1 279 ? -24.950 35.193 15.465 1.00 35.94 279 ARG A C 1
ATOM 2133 O O . ARG A 1 279 ? -24.917 36.173 14.733 1.00 35.94 279 ARG A O 1
ATOM 2140 N N . VAL A 1 280 ? -25.722 34.135 15.212 1.00 38.53 280 VAL A N 1
ATOM 2141 C CA . VAL A 1 280 ? -26.540 34.013 13.988 1.00 38.53 280 VAL A CA 1
ATOM 2142 C C . VAL A 1 280 ? -27.998 34.451 14.208 1.00 38.53 280 VAL A C 1
ATOM 2144 O O . VAL A 1 280 ? -28.711 34.667 13.238 1.00 38.53 280 VAL A O 1
ATOM 2147 N N . ASN A 1 281 ? -28.428 34.679 15.458 1.00 33.19 281 ASN A N 1
ATOM 2148 C CA . ASN A 1 281 ? -29.817 35.045 15.784 1.00 33.19 281 ASN A CA 1
ATOM 2149 C C . ASN A 1 281 ? -30.025 36.440 16.405 1.00 33.19 281 ASN A C 1
ATOM 2151 O O . ASN A 1 281 ? -31.148 36.768 16.770 1.00 33.19 281 ASN A O 1
ATOM 2155 N N . CYS A 1 282 ? -28.998 37.292 16.470 1.00 33.16 282 CYS A N 1
ATOM 2156 C CA . CYS A 1 282 ? -29.154 38.704 16.849 1.00 33.16 282 CYS A CA 1
ATOM 2157 C C . CYS A 1 282 ? -28.789 39.604 15.667 1.00 33.16 282 CYS A C 1
ATOM 2159 O O . CYS A 1 282 ? -27.772 40.290 15.670 1.00 33.16 282 CYS A O 1
ATOM 2161 N N . GLY A 1 283 ? -29.611 39.541 14.623 1.00 34.94 283 GLY A N 1
ATOM 2162 C CA . GLY A 1 283 ? -29.507 40.373 13.432 1.00 34.94 283 GLY A CA 1
ATOM 2163 C C . GLY A 1 283 ? -30.798 41.136 13.169 1.00 34.94 283 GLY A C 1
ATOM 2164 O O . GLY A 1 283 ? -31.351 40.974 12.094 1.00 34.94 283 GLY A O 1
ATOM 2165 N N . HIS A 1 284 ? -31.295 41.907 14.141 1.00 38.47 284 HIS A N 1
ATOM 2166 C CA . HIS A 1 284 ? -32.161 43.076 13.920 1.00 38.47 284 HIS A CA 1
ATOM 2167 C C . HIS A 1 284 ? -32.587 43.695 15.255 1.00 38.47 284 HIS A C 1
ATOM 2169 O O . HIS A 1 284 ? -33.483 43.173 15.900 1.00 38.47 284 HIS A O 1
ATOM 2175 N N . GLN A 1 285 ? -31.959 44.805 15.644 1.00 30.20 285 GLN A N 1
ATOM 2176 C CA . GLN A 1 285 ? -32.617 45.934 16.314 1.00 30.20 285 GLN A CA 1
ATOM 2177 C C . GLN A 1 285 ? -31.614 47.106 16.342 1.00 30.20 285 GLN A C 1
ATOM 2179 O O . GLN A 1 285 ? -30.468 46.877 16.738 1.00 30.20 285 GLN A O 1
ATOM 2184 N N . PRO A 1 286 ? -31.968 48.319 15.883 1.00 39.38 286 PRO A N 1
ATOM 2185 C CA . PRO A 1 286 ? -31.122 49.488 16.060 1.00 39.38 286 PRO A CA 1
ATOM 2186 C C . PRO A 1 286 ? -31.363 50.141 17.431 1.00 39.38 286 PRO A C 1
ATOM 2188 O O . PRO A 1 286 ? -32.413 49.956 18.044 1.00 39.38 286 PRO A O 1
ATOM 2191 N N . ASP A 1 287 ? -30.374 50.946 17.806 1.00 31.75 287 ASP A N 1
ATOM 2192 C CA . ASP A 1 287 ? -30.391 52.046 18.772 1.00 31.75 287 ASP A CA 1
ATOM 2193 C C . ASP A 1 287 ? -30.181 51.800 20.279 1.00 31.75 287 ASP A C 1
ATOM 2195 O O . ASP A 1 287 ? -30.789 50.958 20.932 1.00 31.75 287 ASP A O 1
ATOM 2199 N N . ASP A 1 288 ? -29.333 52.710 20.772 1.00 32.78 288 ASP A N 1
ATOM 2200 C CA . ASP A 1 288 ? -29.341 53.414 22.054 1.00 32.78 288 ASP A CA 1
ATOM 2201 C C . ASP A 1 288 ? -28.627 52.858 23.306 1.00 32.78 288 ASP A C 1
ATOM 2203 O O . ASP A 1 288 ? -28.976 51.845 23.896 1.00 32.78 288 ASP A O 1
ATOM 2207 N N . GLN A 1 289 ? -27.643 53.673 23.717 1.00 31.61 289 GLN A N 1
ATOM 2208 C CA . GLN A 1 289 ? -27.413 54.236 25.055 1.00 31.61 289 GLN A CA 1
ATOM 2209 C C . GLN A 1 289 ? -27.185 53.343 26.296 1.00 31.61 289 GLN A C 1
ATOM 2211 O O . GLN A 1 289 ? -28.023 52.565 26.730 1.00 31.61 289 GLN A O 1
ATOM 2216 N N . ASN A 1 290 ? -26.100 53.733 26.978 1.00 30.19 290 ASN A N 1
ATOM 2217 C CA . ASN A 1 290 ? -25.918 53.874 28.428 1.00 30.19 290 ASN A CA 1
ATOM 2218 C C . ASN A 1 290 ? -25.509 52.688 29.326 1.00 30.19 290 ASN A C 1
ATOM 2220 O O . ASN A 1 290 ? -26.240 51.731 29.536 1.00 30.19 290 ASN A O 1
ATOM 2224 N N . ASP A 1 291 ? -24.339 52.908 29.943 1.00 29.67 291 ASP A N 1
ATOM 2225 C CA . ASP A 1 291 ? -24.058 52.940 31.386 1.00 29.67 291 ASP A CA 1
ATOM 2226 C C . ASP A 1 291 ? -24.334 51.731 32.304 1.00 29.67 291 ASP A C 1
ATOM 2228 O O . ASP A 1 291 ? -25.462 51.332 32.562 1.00 29.67 291 ASP A O 1
ATOM 2232 N N . ASN A 1 292 ? -23.230 51.305 32.938 1.00 30.05 292 ASN A N 1
ATOM 2233 C CA . ASN A 1 292 ? -23.041 51.103 34.384 1.00 30.05 292 ASN A CA 1
ATOM 2234 C C . ASN A 1 292 ? -24.125 50.364 35.192 1.00 30.05 292 ASN A C 1
ATOM 2236 O O . ASN A 1 292 ? -25.112 50.967 35.609 1.00 30.05 292 ASN A O 1
ATOM 2240 N N . CYS A 1 293 ? -23.803 49.130 35.596 1.00 32.88 293 CYS A N 1
ATOM 2241 C CA . CYS A 1 293 ? -23.783 48.632 36.986 1.00 32.88 293 CYS A CA 1
ATOM 2242 C C . CYS A 1 293 ? -23.311 47.172 37.004 1.00 32.88 293 CYS A C 1
ATOM 2244 O O . CYS A 1 293 ? -23.879 46.360 36.242 1.00 32.88 293 CYS A O 1
#

Organism: Escherichia coli (NCBI:txid562)

pLDDT: mean 71.27, std 18.15, range [29.05, 94.62]